Protein AF-0000000072168776 (afdb_homodimer)

Organism: Symbiodinium microadriaticum (NCBI:txid2951)

Nearest PDB structures (foldseek):
  6w3g-assembly1_A  TM=7.669E-01  e=1.166E-06  synthetic construct
  6w3g-assembly2_B  TM=7.642E-01  e=6.677E-06  synthetic construct
  6w3f-assembly2_B  TM=7.092E-01  e=2.957E-06  synthetic construct
  6w3d-assembly1_A  TM=5.468E-01  e=1.598E-05  synthetic construct
  2r4i-assembly1_B  TM=5.762E-01  e=1.841E-04  Cytophaga hutchinsonii ATCC 33406

Foldseek 3Di:
DLLVVQLVVDDPLLSLLVVLVLCLQVLPDQNLVSLVVAADQQAWEDEPVDTDTGSVVVNVVSVVLNVFFPDKDWAWNHWDDDDQKIKTWTWMWTHTPVDPNVLIQIWIWIWIFDDDPSHTRYTYIYTDCVSVVVSVVVVVVVVVVVVVVVVVVVVVVVCVVPPDPPPPD/DLLVVQLVVDDPLLSLLVVLVLCLQPLPDQNLVSLVVAADQQAWEDEPVDTDTGSVVVNVVSVVLNVFFPDKDWAWNHWDDDDQKIKTWTWMWTHTPVDPNVLIQIWIWIWIFHDDPSHTRYTYIYTDCVSVVVSVVVVVVVVVVVVVVVVVVVVVVVCVVPPDPPPPD

Solvent-accessible surface area (backbone atoms only — not comparable to full-atom values): 17530 Å² total; per-residue (Å²): 109,62,49,58,59,23,40,66,79,45,54,72,69,57,36,52,53,50,51,51,60,59,44,50,55,36,80,85,48,64,44,56,60,48,46,67,72,40,35,34,71,80,14,35,37,38,42,72,86,44,77,43,60,25,52,71,45,45,37,49,55,52,52,44,47,59,71,48,31,72,43,54,51,77,42,50,74,20,31,31,43,34,65,85,25,38,36,35,36,27,46,33,36,42,24,46,58,91,46,65,71,87,65,45,46,48,31,45,33,42,36,38,36,35,64,54,97,88,16,37,33,35,42,36,43,37,40,26,35,42,32,54,51,54,53,50,52,50,47,48,53,51,49,52,52,48,49,52,52,49,48,53,51,51,54,50,49,53,51,65,69,63,57,76,80,73,75,79,121,107,63,48,57,61,22,40,66,81,45,54,72,69,58,36,51,52,49,51,52,60,58,43,49,54,36,81,86,47,64,44,56,60,47,46,69,73,40,36,34,71,79,14,36,38,36,42,73,87,45,77,42,62,25,51,70,45,45,36,50,55,50,52,43,47,58,71,48,31,73,44,55,50,78,41,51,73,21,30,32,42,35,66,87,25,37,36,36,37,27,47,34,36,42,24,45,58,92,47,64,73,88,66,45,46,49,31,46,34,42,34,39,36,37,63,56,95,86,17,37,33,35,42,36,45,37,41,26,36,41,30,53,51,54,53,50,52,50,46,48,54,51,50,50,53,48,49,50,53,49,48,54,50,49,55,53,51,51,52,64,69,62,58,75,81,74,75,79,123

Sequence (338 aa):
MAEQKAMATLGDEHQRLAKAACSLYDLQVDSDAVVDSMYASSCKFSDPLVLVSGTSHVK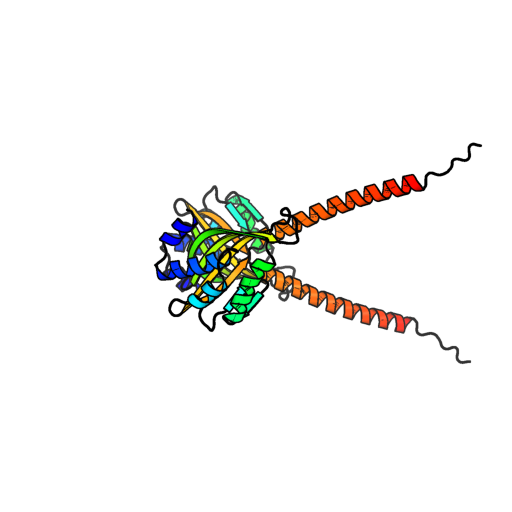AQFRSLRMLFREIDFHVDGIGLLGEKLVIEATITYVPKFMPRACALRLKQFTTLTSTAGRILLHEDHWSIHGVLVAIAGFGWLYQSWRQLLGTASSVAVELVYCPRRKTSMAEQKAMATLGDEHQRLAKAACSLYDLQVDSDAVVDSMYASSCKFSDPLVLVSGTSHVKAQFRSLRMLFREIDFHVDGIGLLGEKLVIEATITYVPKFMPRACALRLKQFTTLTSTAGRILLHEDHWSIHGVLVAIAGFGWLYQSWRQLLGTASSVAVELVYCPRRKTS

Structure (mmCIF, N/CA/C/O backbone):
data_AF-0000000072168776-model_v1
#
loop_
_entity.id
_entity.type
_entity.pdbx_description
1 polymer 'Uncharacterized protein'
#
loop_
_atom_site.group_PDB
_atom_site.id
_atom_site.type_symbol
_atom_site.label_atom_id
_atom_site.label_alt_id
_atom_site.label_comp_id
_atom_site.label_asym_id
_atom_site.label_entity_id
_atom_site.label_seq_id
_atom_site.pdbx_PDB_ins_code
_atom_site.Cartn_x
_atom_site.Cartn_y
_atom_site.Cartn_z
_atom_site.occupancy
_atom_site.B_iso_or_equiv
_atom_site.auth_seq_id
_atom_site.auth_comp_id
_atom_site.auth_asym_id
_atom_site.auth_atom_id
_atom_site.pdbx_PDB_model_num
ATOM 1 N N . MET A 1 1 ? -15.961 -2.219 -17.781 1 53.09 1 MET A N 1
ATOM 2 C CA . MET A 1 1 ? -15.531 -3.434 -18.453 1 53.09 1 MET A CA 1
ATOM 3 C C . MET A 1 1 ? -14.453 -4.156 -17.656 1 53.09 1 MET A C 1
ATOM 5 O O . MET A 1 1 ? -14.578 -5.348 -17.375 1 53.09 1 MET A O 1
ATOM 9 N N . ALA A 1 2 ? -13.359 -3.504 -17.281 1 58.22 2 ALA A N 1
ATOM 10 C CA . ALA A 1 2 ? -12.305 -4.16 -16.516 1 58.22 2 ALA A CA 1
ATOM 11 C C . ALA A 1 2 ? -12.836 -4.691 -15.18 1 58.22 2 ALA A C 1
ATOM 13 O O . ALA A 1 2 ? -12.508 -5.809 -14.781 1 58.22 2 ALA A O 1
ATOM 14 N N . GLU A 1 3 ? -13.703 -3.945 -14.57 1 68.88 3 GLU A N 1
ATOM 15 C CA . GLU A 1 3 ? -14.328 -4.332 -13.305 1 68.88 3 GLU A CA 1
ATOM 16 C C . GLU A 1 3 ? -15.156 -5.598 -13.469 1 68.88 3 GLU A C 1
ATOM 18 O O . GLU A 1 3 ? -15.094 -6.5 -12.633 1 68.88 3 GLU A O 1
ATOM 23 N N . GLN A 1 4 ? -15.898 -5.605 -14.531 1 67.31 4 GLN A N 1
ATOM 24 C CA . GLN A 1 4 ? -16.75 -6.762 -14.773 1 67.31 4 GLN A CA 1
ATOM 25 C C . GLN A 1 4 ? -15.93 -8.023 -14.992 1 67.31 4 GLN A C 1
ATOM 27 O O . GLN A 1 4 ? -16.281 -9.102 -14.5 1 67.31 4 GLN A O 1
ATOM 32 N N . LYS A 1 5 ? -14.852 -7.895 -15.734 1 67.56 5 LYS A N 1
ATOM 33 C CA . LYS A 1 5 ? -13.984 -9.039 -15.992 1 67.56 5 LYS A CA 1
ATOM 34 C C . LYS A 1 5 ? -13.328 -9.531 -14.703 1 67.56 5 LYS A C 1
ATOM 36 O O . LYS A 1 5 ? -13.203 -10.742 -14.492 1 67.56 5 LYS A O 1
ATOM 41 N N . ALA A 1 6 ? -12.953 -8.648 -13.875 1 69.94 6 ALA A N 1
ATOM 42 C CA . ALA A 1 6 ? -12.312 -8.992 -12.609 1 69.94 6 ALA A CA 1
ATOM 43 C C . ALA A 1 6 ? -13.273 -9.742 -11.695 1 69.94 6 ALA A C 1
ATOM 45 O O . ALA A 1 6 ? -12.875 -10.664 -10.977 1 69.94 6 ALA A O 1
ATOM 46 N N . MET A 1 7 ? -14.547 -9.492 -11.844 1 72.56 7 MET A N 1
ATOM 47 C CA . MET A 1 7 ? -15.555 -10.055 -10.953 1 72.56 7 MET A CA 1
ATOM 48 C C . MET A 1 7 ? -16.016 -11.422 -11.438 1 72.56 7 MET A C 1
ATOM 50 O O . MET A 1 7 ? -16.5 -12.234 -10.648 1 72.56 7 MET A O 1
ATOM 54 N N . ALA A 1 8 ? -15.812 -11.656 -12.672 1 70.38 8 ALA A N 1
ATOM 55 C CA . ALA A 1 8 ? -16.359 -12.852 -13.312 1 70.38 8 ALA A CA 1
ATOM 56 C C . ALA A 1 8 ? -15.695 -14.117 -12.766 1 70.38 8 ALA A C 1
ATOM 58 O O . ALA A 1 8 ? -16.281 -15.203 -12.828 1 70.38 8 ALA A O 1
ATOM 59 N N . THR A 1 9 ? -14.578 -13.984 -12.125 1 73.69 9 THR A N 1
ATOM 60 C CA . THR A 1 9 ? -13.859 -15.156 -11.633 1 73.69 9 THR A CA 1
ATOM 61 C C . THR A 1 9 ? -14.273 -15.484 -10.203 1 73.69 9 THR A C 1
ATOM 63 O O . THR A 1 9 ? -13.93 -16.562 -9.688 1 73.69 9 THR A O 1
ATOM 66 N N . LEU A 1 10 ? -15.164 -14.688 -9.711 1 83.38 10 LEU A N 1
ATOM 67 C CA . LEU A 1 10 ? -15.523 -14.836 -8.305 1 83.38 10 LEU A CA 1
ATOM 68 C C . LEU A 1 10 ? -16.891 -15.516 -8.172 1 83.38 10 LEU A C 1
ATOM 70 O O . LEU A 1 10 ? -17.719 -15.422 -9.07 1 83.38 10 LEU A O 1
ATOM 74 N N . GLY A 1 11 ? -17.062 -16.281 -7.148 1 85.75 11 GLY A N 1
ATOM 75 C CA . GLY A 1 11 ? -18.391 -16.766 -6.816 1 85.75 11 GLY A CA 1
ATOM 76 C C . GLY A 1 11 ? -19.391 -15.656 -6.543 1 85.75 11 GLY A C 1
ATOM 77 O O . GLY A 1 11 ? -19 -14.5 -6.34 1 85.75 11 GLY A O 1
ATOM 78 N N . ASP A 1 12 ? -20.656 -15.977 -6.535 1 89.44 12 ASP A N 1
ATOM 79 C CA . ASP A 1 12 ? -21.734 -15.016 -6.398 1 89.44 12 ASP A CA 1
ATOM 80 C C . ASP A 1 12 ? -21.609 -14.227 -5.094 1 89.44 12 ASP A C 1
ATOM 82 O O . ASP A 1 12 ? -21.781 -13.008 -5.078 1 89.44 12 ASP A O 1
ATOM 86 N N . GLU A 1 13 ? -21.344 -14.906 -3.994 1 90.62 13 GLU A N 1
ATOM 87 C CA . GLU A 1 13 ? -21.219 -14.258 -2.693 1 90.62 13 GLU A CA 1
ATOM 88 C C . GLU A 1 13 ? -20.078 -13.25 -2.688 1 90.62 13 GLU A C 1
ATOM 90 O O . GLU A 1 13 ? -20.234 -12.109 -2.238 1 90.62 13 GLU A O 1
ATOM 95 N N . HIS A 1 14 ? -18.938 -13.664 -3.207 1 92 14 HIS A N 1
ATOM 96 C CA . HIS A 1 14 ? -17.766 -12.797 -3.238 1 92 14 HIS A CA 1
ATOM 97 C C . HIS A 1 14 ? -17.984 -11.602 -4.156 1 92 14 HIS A C 1
ATOM 99 O O . HIS A 1 14 ? -17.484 -10.508 -3.889 1 92 14 HIS A O 1
ATOM 105 N N . GLN A 1 15 ? -18.75 -11.844 -5.184 1 93.12 15 GLN A N 1
ATOM 106 C CA . GLN A 1 15 ? -19.078 -10.742 -6.09 1 93.12 15 GLN A CA 1
ATOM 107 C C . GLN A 1 15 ? -19.922 -9.688 -5.395 1 93.12 15 GLN A C 1
ATOM 109 O O . GLN A 1 15 ? -19.703 -8.484 -5.574 1 93.12 15 GLN A O 1
ATOM 114 N N . ARG A 1 16 ? -20.844 -10.164 -4.648 1 94.88 16 ARG A N 1
ATOM 115 C CA . ARG A 1 16 ? -21.719 -9.25 -3.926 1 94.88 16 ARG A CA 1
ATOM 116 C C . ARG A 1 16 ? -20.938 -8.422 -2.918 1 94.88 16 ARG A C 1
ATOM 118 O O . ARG A 1 16 ? -21.141 -7.211 -2.801 1 94.88 16 ARG A O 1
ATOM 125 N N . LEU A 1 17 ? -20.047 -9.078 -2.213 1 96.38 17 LEU A N 1
ATOM 126 C CA . LEU A 1 17 ? -19.219 -8.391 -1.226 1 96.38 17 LEU A CA 1
ATOM 127 C C . LEU A 1 17 ? -18.328 -7.352 -1.894 1 96.38 17 LEU A C 1
ATOM 129 O O . LEU A 1 17 ? -18.234 -6.215 -1.423 1 96.38 17 LEU A O 1
ATOM 133 N N . ALA A 1 18 ? -17.703 -7.75 -3.002 1 96.25 18 ALA A N 1
ATOM 134 C CA . ALA A 1 18 ? -16.797 -6.859 -3.734 1 96.25 18 ALA A CA 1
ATOM 135 C C . ALA A 1 18 ? -17.562 -5.648 -4.281 1 96.25 18 ALA A C 1
ATOM 137 O O . ALA A 1 18 ? -17.078 -4.516 -4.172 1 96.25 18 ALA A O 1
ATOM 138 N N . LYS A 1 19 ? -18.688 -5.902 -4.824 1 96.12 19 LYS A N 1
ATOM 139 C CA . LYS A 1 19 ? -19.5 -4.824 -5.383 1 96.12 19 LYS A CA 1
ATOM 140 C C . LYS A 1 19 ? -19.938 -3.844 -4.293 1 96.12 19 LYS A C 1
ATOM 142 O O . LYS A 1 19 ? -19.922 -2.629 -4.5 1 96.12 19 LYS A O 1
ATOM 147 N N . ALA A 1 20 ? -20.312 -4.375 -3.201 1 97.5 20 ALA A N 1
ATOM 148 C CA . ALA A 1 20 ? -20.719 -3.535 -2.078 1 97.5 20 ALA A CA 1
ATOM 149 C C . ALA A 1 20 ? -19.578 -2.637 -1.621 1 97.5 20 ALA A C 1
ATOM 151 O O . ALA A 1 20 ? -19.75 -1.424 -1.478 1 97.5 20 ALA A O 1
ATOM 152 N N . ALA A 1 21 ? -18.406 -3.221 -1.442 1 97.94 21 ALA A N 1
ATOM 153 C CA . ALA A 1 21 ? -17.266 -2.459 -0.969 1 97.94 21 ALA A CA 1
ATOM 154 C C . ALA A 1 21 ? -16.859 -1.39 -1.979 1 97.94 21 ALA A C 1
ATOM 156 O O . ALA A 1 21 ? -16.594 -0.244 -1.608 1 97.94 21 ALA A O 1
ATOM 157 N N . CYS A 1 22 ? -16.812 -1.746 -3.25 1 97.19 22 CYS A N 1
ATOM 158 C CA . CYS A 1 22 ? -16.422 -0.814 -4.301 1 97.19 22 CYS A CA 1
ATOM 159 C C . CYS A 1 22 ? -17.422 0.339 -4.402 1 97.19 22 CYS A C 1
ATOM 161 O O . CYS A 1 22 ? -17.016 1.487 -4.613 1 97.19 22 CYS A O 1
ATOM 163 N N . SER A 1 23 ? -18.688 0.049 -4.184 1 97.44 23 SER A N 1
ATOM 164 C CA . SER A 1 23 ? -19.734 1.059 -4.34 1 97.44 23 SER A CA 1
ATOM 165 C C . SER A 1 23 ? -19.609 2.145 -3.277 1 97.44 23 SER A C 1
ATOM 167 O O . SER A 1 23 ? -20.094 3.266 -3.471 1 97.44 23 SER A O 1
ATOM 169 N N . LEU A 1 24 ? -18.984 1.854 -2.189 1 97.94 24 LEU A N 1
ATOM 170 C CA . LEU A 1 24 ? -18.844 2.801 -1.089 1 97.94 24 LEU A CA 1
ATOM 171 C C . LEU A 1 24 ? -17.969 3.98 -1.495 1 97.94 24 LEU A C 1
ATOM 173 O O . LEU A 1 24 ? -18.016 5.039 -0.866 1 97.94 24 LEU A O 1
ATOM 177 N N . TYR A 1 25 ? -17.188 3.846 -2.52 1 97.81 25 TYR A N 1
ATOM 178 C CA . TYR A 1 25 ? -16.281 4.906 -2.949 1 97.81 25 TYR A CA 1
ATOM 179 C C . TYR A 1 25 ? -16.922 5.75 -4.051 1 97.81 25 TYR A C 1
ATOM 181 O O . TYR A 1 25 ? -16.297 6.699 -4.543 1 97.81 25 TYR A O 1
ATOM 189 N N . ASP A 1 26 ? -18.078 5.336 -4.457 1 96.75 26 ASP A N 1
ATOM 190 C CA . ASP A 1 26 ? -18.922 6.172 -5.32 1 96.75 26 ASP A CA 1
ATOM 191 C C . ASP A 1 26 ? -19.719 7.18 -4.5 1 96.75 26 ASP A C 1
ATOM 193 O O . ASP A 1 26 ? -20.594 6.797 -3.727 1 96.75 26 ASP A O 1
ATOM 197 N N . LEU A 1 27 ? -19.469 8.422 -4.703 1 96.25 27 LEU A N 1
ATOM 198 C CA . LEU A 1 27 ? -20.031 9.492 -3.881 1 96.25 27 LEU A CA 1
ATOM 199 C C . LEU A 1 27 ? -21.531 9.625 -4.117 1 96.25 27 LEU A C 1
ATOM 201 O O . LEU A 1 27 ? -22.219 10.281 -3.348 1 96.25 27 LEU A O 1
ATOM 205 N N . GLN A 1 28 ? -22.078 8.992 -5.125 1 95.62 28 GLN A N 1
ATOM 206 C CA . GLN A 1 28 ? -23.484 9.078 -5.457 1 95.62 28 GLN A CA 1
ATOM 207 C C . GLN A 1 28 ? -24.281 7.957 -4.773 1 95.62 28 GLN A C 1
ATOM 209 O O . GLN A 1 28 ? -25.516 7.973 -4.777 1 95.62 28 GLN A O 1
ATOM 214 N N . VAL A 1 29 ? -23.609 7.031 -4.266 1 96.44 29 VAL A N 1
ATOM 215 C CA . VAL A 1 29 ? -24.25 5.871 -3.654 1 96.44 29 VAL A CA 1
ATOM 216 C C . VAL A 1 29 ? -24.625 6.191 -2.209 1 96.44 29 VAL A C 1
ATOM 218 O O . VAL A 1 29 ? -23.891 6.883 -1.507 1 96.44 29 VAL A O 1
ATOM 221 N N . ASP A 1 30 ? -25.766 5.668 -1.784 1 97.81 30 ASP A N 1
ATOM 222 C CA . ASP A 1 30 ? -26.141 5.715 -0.375 1 97.81 30 ASP A CA 1
ATOM 223 C C . ASP A 1 30 ? -25.297 4.734 0.449 1 97.81 30 ASP A C 1
ATOM 225 O O . ASP A 1 30 ? -25.703 3.588 0.652 1 97.81 30 ASP A O 1
ATOM 229 N N . SER A 1 31 ? -24.219 5.297 0.986 1 97.62 31 SER A N 1
ATOM 230 C CA . SER A 1 31 ? -23.266 4.445 1.688 1 97.62 31 SER A CA 1
ATOM 231 C C . SER A 1 31 ? -23.875 3.822 2.932 1 97.62 31 SER A C 1
ATOM 233 O O . SER A 1 31 ? -23.562 2.689 3.293 1 97.62 31 SER A O 1
ATOM 235 N N . ASP A 1 32 ? -24.781 4.531 3.578 1 98.31 32 ASP A N 1
ATOM 236 C CA . ASP A 1 32 ? -25.422 3.982 4.762 1 98.31 32 ASP A CA 1
ATOM 237 C C . ASP A 1 32 ? -26.219 2.719 4.422 1 98.31 32 ASP A C 1
ATOM 239 O O . ASP A 1 32 ? -26.156 1.729 5.152 1 98.31 32 ASP A O 1
ATOM 243 N N . ALA A 1 33 ? -26.906 2.783 3.377 1 98.5 33 ALA A N 1
ATOM 244 C CA . ALA A 1 33 ? -27.703 1.638 2.957 1 98.5 33 ALA A CA 1
ATOM 245 C C . ALA A 1 33 ? -26.828 0.43 2.656 1 98.5 33 ALA A C 1
ATOM 247 O O . ALA A 1 33 ? -27.188 -0.703 2.994 1 98.5 33 ALA A O 1
ATOM 248 N N . VAL A 1 34 ? -25.734 0.691 2.006 1 98.5 34 VAL A N 1
ATOM 249 C CA . VAL A 1 34 ? -24.812 -0.387 1.663 1 98.5 34 VAL A CA 1
ATOM 250 C C . VAL A 1 34 ? -24.25 -1.014 2.938 1 98.5 34 VAL A C 1
ATOM 252 O O . VAL A 1 34 ? -24.234 -2.238 3.08 1 98.5 34 VAL A O 1
ATOM 255 N N . VAL A 1 35 ? -23.781 -0.216 3.895 1 98.62 35 VAL A N 1
ATOM 256 C CA . VAL A 1 35 ? -23.219 -0.72 5.141 1 98.62 35 VAL A CA 1
ATOM 257 C C . VAL A 1 35 ? -24.281 -1.496 5.918 1 98.62 35 VAL A C 1
ATOM 259 O O . VAL A 1 35 ? -24 -2.58 6.438 1 98.62 35 VAL A O 1
ATOM 262 N N . ASP A 1 36 ? -25.5 -1.013 5.957 1 98.25 36 ASP A N 1
ATOM 263 C CA . ASP A 1 36 ? -26.594 -1.663 6.688 1 98.25 36 ASP A CA 1
ATOM 264 C C . ASP A 1 36 ? -26.875 -3.055 6.125 1 98.25 36 ASP A C 1
ATOM 266 O O . ASP A 1 36 ? -27.141 -3.99 6.879 1 98.25 36 ASP A O 1
ATOM 270 N N . SER A 1 37 ? -26.766 -3.164 4.883 1 98.06 37 SER A N 1
ATOM 271 C CA . SER A 1 37 ? -27.188 -4.402 4.238 1 98.06 37 SER A CA 1
ATOM 272 C C . SER A 1 37 ? -26.031 -5.391 4.121 1 98.06 37 SER A C 1
ATOM 274 O O . SER A 1 37 ? -26.25 -6.605 4.152 1 98.06 37 SER A O 1
ATOM 276 N N . MET A 1 38 ? -24.812 -4.859 4.07 1 98.5 38 MET A N 1
ATOM 277 C CA . MET A 1 38 ? -23.75 -5.75 3.635 1 98.5 38 MET A CA 1
ATOM 278 C C . MET A 1 38 ? -22.703 -5.938 4.738 1 98.5 38 MET A C 1
ATOM 280 O O . MET A 1 38 ? -21.859 -6.816 4.648 1 98.5 38 MET A O 1
ATOM 284 N N . TYR A 1 39 ? -22.719 -5.184 5.762 1 98.62 39 TYR A N 1
ATOM 285 C CA . TYR A 1 39 ? -21.719 -5.27 6.812 1 98.62 39 TYR A CA 1
ATOM 286 C C . TYR A 1 39 ? -22.297 -5.898 8.07 1 98.62 39 TYR A C 1
ATOM 288 O O . TYR A 1 39 ? -23.453 -5.684 8.398 1 98.62 39 TYR A O 1
ATOM 296 N N . ALA A 1 40 ? -21.547 -6.684 8.773 1 98.31 40 ALA A N 1
ATOM 297 C CA . ALA A 1 40 ? -21.922 -7.25 10.062 1 98.31 40 ALA A CA 1
ATOM 298 C C . ALA A 1 40 ? -21.984 -6.168 11.141 1 98.31 40 ALA A C 1
ATOM 300 O O . ALA A 1 40 ? -21.328 -5.133 11.023 1 98.31 40 ALA A O 1
ATOM 301 N N . SER A 1 41 ? -22.672 -6.391 12.156 1 97.44 41 SER A N 1
ATOM 302 C CA . SER A 1 41 ? -22.812 -5.422 13.234 1 97.44 41 SER A CA 1
ATOM 303 C C . SER A 1 41 ? -21.484 -5.152 13.922 1 97.44 41 SER A C 1
ATOM 305 O O . SER A 1 41 ? -21.234 -4.039 14.391 1 97.44 41 SER A O 1
ATOM 307 N N . SER A 1 42 ? -20.641 -6.195 13.93 1 97.56 42 SER A N 1
ATOM 308 C CA . SER A 1 42 ? -19.344 -6.066 14.586 1 97.56 42 SER A CA 1
ATOM 309 C C . SER A 1 42 ? -18.25 -5.758 13.578 1 97.56 42 SER A C 1
ATOM 311 O O . SER A 1 42 ? -17.078 -6.105 13.789 1 97.56 42 SER A O 1
ATOM 313 N N . CYS A 1 43 ? -18.609 -5.16 12.492 1 98.5 43 CYS A N 1
ATOM 314 C CA . CYS A 1 43 ? -17.656 -4.902 11.414 1 98.5 43 CYS A CA 1
ATOM 315 C C . CYS A 1 43 ? -16.609 -3.893 11.852 1 98.5 43 CYS A C 1
ATOM 317 O O . CYS A 1 43 ? -16.797 -3.184 12.844 1 98.5 43 CYS A O 1
ATOM 319 N N . LYS A 1 44 ? -15.508 -3.955 11.203 1 98.62 44 LYS A N 1
ATOM 320 C CA . LYS A 1 44 ? -14.406 -3.012 11.391 1 98.62 44 LYS A CA 1
ATOM 321 C C . LYS A 1 44 ? -13.906 -2.482 10.047 1 98.62 44 LYS A C 1
ATOM 323 O O . LYS A 1 44 ? -13.891 -3.209 9.055 1 98.62 44 LYS A O 1
ATOM 328 N N . PHE A 1 45 ? -13.594 -1.2 10.039 1 98.56 45 PHE A N 1
ATOM 329 C CA . PHE A 1 45 ? -12.953 -0.559 8.898 1 98.56 45 PHE A CA 1
ATOM 330 C C . PHE A 1 45 ? -11.594 0.007 9.297 1 98.56 45 PHE A C 1
ATOM 332 O O . PHE A 1 45 ? -11.445 0.593 10.375 1 98.56 45 PHE A O 1
ATOM 339 N N . SER A 1 46 ? -10.633 -0.282 8.406 1 97.75 46 SER A N 1
ATOM 340 C CA . SER A 1 46 ? -9.312 0.278 8.656 1 97.75 46 SER A CA 1
ATOM 341 C C . SER A 1 46 ? -8.688 0.808 7.367 1 97.75 46 SER A C 1
ATOM 343 O O . SER A 1 46 ? -8.773 0.165 6.32 1 97.75 46 SER A O 1
ATOM 345 N N . ASP A 1 47 ? -8.203 2.014 7.422 1 96.25 47 ASP A N 1
ATOM 346 C CA . ASP A 1 47 ? -7.277 2.562 6.438 1 96.25 47 ASP A CA 1
ATOM 347 C C . ASP A 1 47 ? -6.086 3.236 7.113 1 96.25 47 ASP A C 1
ATOM 349 O O . ASP A 1 47 ? -5.953 3.186 8.336 1 96.25 47 ASP A O 1
ATOM 353 N N . PRO A 1 48 ? -5.148 3.748 6.402 1 94.12 48 PRO A N 1
ATOM 354 C CA . PRO A 1 48 ? -3.949 4.281 7.051 1 94.12 48 PRO A CA 1
ATOM 355 C C . PRO A 1 48 ? -4.262 5.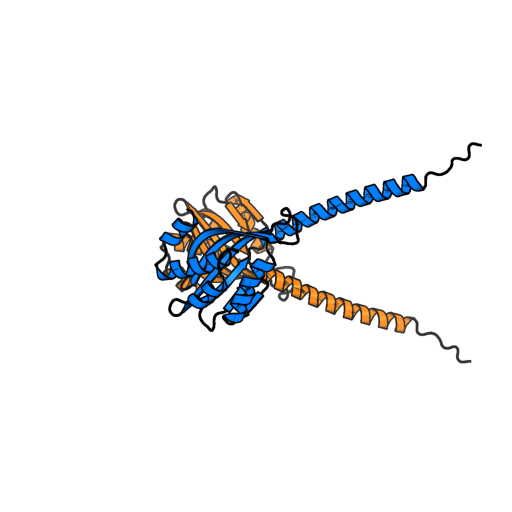41 8.031 1 94.12 48 PRO A C 1
ATOM 357 O O . PRO A 1 48 ? -3.453 5.703 8.914 1 94.12 48 PRO A O 1
ATOM 360 N N . LEU A 1 49 ? -5.379 6.02 7.977 1 92.5 49 LEU A N 1
ATOM 361 C CA . LEU A 1 49 ? -5.676 7.195 8.789 1 92.5 49 LEU A CA 1
ATOM 362 C C . LEU A 1 49 ? -6.73 6.875 9.844 1 92.5 49 LEU A C 1
ATOM 364 O O . LEU A 1 49 ? -6.793 7.531 10.883 1 92.5 49 LEU A O 1
ATOM 368 N N . VAL A 1 50 ? -7.496 5.887 9.523 1 94.62 50 VAL A N 1
ATOM 369 C CA . VAL A 1 50 ? -8.719 5.711 10.305 1 94.62 50 VAL A CA 1
ATOM 370 C C . VAL A 1 50 ? -8.875 4.246 10.695 1 94.62 50 VAL A C 1
ATOM 372 O O . VAL A 1 50 ? -8.625 3.35 9.891 1 94.62 50 VAL A O 1
ATOM 375 N N . LEU A 1 51 ? -9.148 3.947 11.914 1 96.19 51 LEU A N 1
ATOM 376 C CA . LEU A 1 51 ? -9.578 2.654 12.43 1 96.19 51 LEU A CA 1
ATOM 377 C C . LEU A 1 51 ? -10.867 2.795 13.234 1 96.19 51 LEU A C 1
ATOM 379 O O . LEU A 1 51 ? -10.891 3.455 14.273 1 96.19 51 LEU A O 1
ATOM 383 N N . VAL A 1 52 ? -11.969 2.186 12.773 1 97.69 52 VAL A N 1
ATOM 384 C CA . VAL A 1 52 ? -13.25 2.316 13.453 1 97.69 52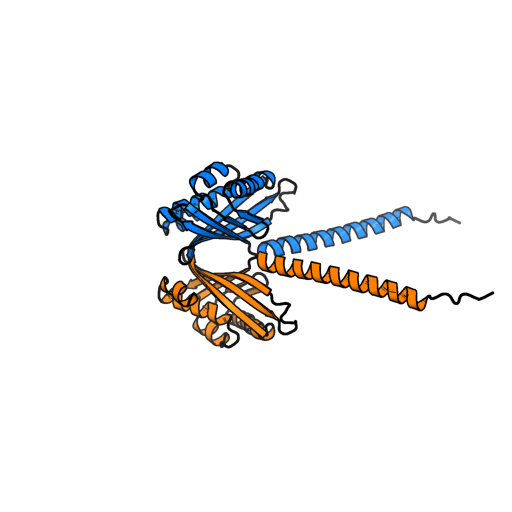 VAL A CA 1
ATOM 385 C C . VAL A 1 52 ? -13.938 0.954 13.531 1 97.69 52 VAL A C 1
ATOM 387 O O . VAL A 1 52 ? -13.633 0.053 12.75 1 97.69 52 VAL A O 1
ATOM 390 N N . SER A 1 53 ? -14.836 0.823 14.453 1 98.06 53 SER A N 1
ATOM 391 C CA . SER A 1 53 ? -15.594 -0.405 14.664 1 98.06 53 SER A CA 1
ATOM 392 C C . SER A 1 53 ? -17.078 -0.113 14.812 1 98.06 53 SER A C 1
ATOM 394 O O . SER A 1 53 ? -17.469 0.886 15.43 1 98.06 53 SER A O 1
ATOM 396 N N . GLY A 1 54 ? -17.828 -1.036 14.258 1 97.88 54 GLY A N 1
ATOM 397 C CA . GLY A 1 54 ? -19.281 -0.892 14.336 1 97.88 54 GLY A CA 1
ATOM 398 C C . GLY A 1 54 ? -19.875 -0.195 13.125 1 97.88 54 GLY A C 1
ATOM 399 O O . GLY A 1 54 ? -19.234 0.676 12.531 1 97.88 54 GLY A O 1
ATOM 400 N N . THR A 1 55 ? -21.094 -0.551 12.828 1 98.38 55 THR A N 1
ATOM 401 C CA . THR A 1 55 ? -21.75 -0.076 11.617 1 98.38 55 THR A CA 1
ATOM 402 C C . THR A 1 55 ? -21.891 1.442 11.641 1 98.38 55 THR A C 1
ATOM 404 O O . THR A 1 55 ? -21.703 2.104 10.617 1 98.38 55 THR A O 1
ATOM 407 N N . SER A 1 56 ? -22.156 2.012 12.781 1 98.38 56 SER A N 1
ATOM 408 C CA . SER A 1 56 ? -22.359 3.455 12.883 1 98.38 56 SER A CA 1
ATOM 409 C C . SER A 1 56 ? -21.078 4.211 12.523 1 98.38 56 SER A C 1
ATOM 411 O O . SER A 1 56 ? -21.125 5.207 11.797 1 98.38 56 SER A O 1
ATOM 413 N N . HIS A 1 57 ? -20.016 3.686 13 1 98.12 57 HIS A N 1
ATOM 414 C CA . HIS A 1 57 ? -18.734 4.355 12.758 1 98.12 57 HIS A CA 1
ATOM 415 C C . HIS A 1 57 ? -18.266 4.133 11.328 1 98.12 57 HIS A C 1
ATOM 417 O O . HIS A 1 57 ? -17.656 5.023 10.727 1 98.12 57 HIS A O 1
ATOM 423 N N . VAL A 1 58 ? -18.547 2.945 10.852 1 98.44 58 VAL A N 1
ATOM 424 C CA . VAL A 1 58 ? -18.188 2.672 9.469 1 98.44 58 VAL A CA 1
ATOM 425 C C . VAL A 1 58 ? -19.016 3.557 8.531 1 98.44 58 VAL A C 1
ATOM 427 O O . VAL A 1 58 ? -18.484 4.125 7.574 1 98.44 58 VAL A O 1
ATOM 430 N N . LYS A 1 59 ? -20.297 3.734 8.859 1 98.56 59 LYS A N 1
ATOM 431 C CA . LYS A 1 59 ? -21.141 4.641 8.094 1 98.56 59 LYS A CA 1
ATOM 432 C C . LYS A 1 59 ? -20.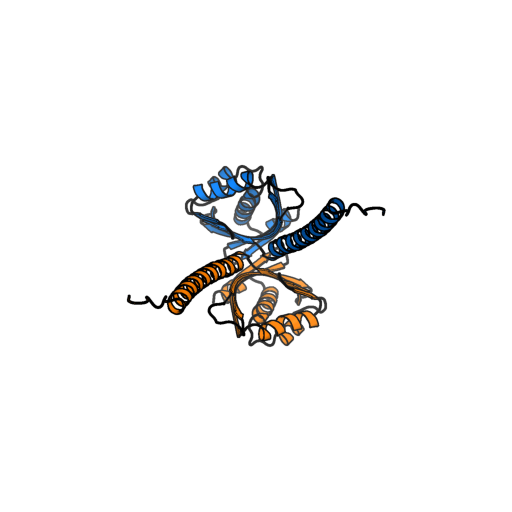594 6.062 8.117 1 98.56 59 LYS A C 1
ATOM 434 O O . LYS A 1 59 ? -20.516 6.719 7.074 1 98.56 59 LYS A O 1
ATOM 439 N N . ALA A 1 60 ? -20.188 6.512 9.25 1 97.94 60 ALA A N 1
ATOM 440 C CA . ALA A 1 60 ? -19.656 7.863 9.406 1 97.94 60 ALA A CA 1
ATOM 441 C C . ALA A 1 60 ? -18.391 8.055 8.562 1 97.94 60 ALA A C 1
ATOM 443 O O . ALA A 1 60 ? -18.203 9.117 7.961 1 97.94 60 ALA A O 1
ATOM 444 N N . GLN A 1 61 ? -17.609 7.023 8.562 1 97.44 61 GLN A N 1
ATOM 445 C CA . GLN A 1 61 ? -16.375 7.098 7.789 1 97.44 61 GLN A CA 1
ATOM 446 C C . GLN A 1 61 ? -16.672 7.297 6.305 1 97.44 61 GLN A C 1
ATOM 448 O O . GLN A 1 61 ? -16.078 8.164 5.66 1 97.44 61 GLN A O 1
ATOM 453 N N . PHE A 1 62 ? -17.578 6.57 5.781 1 97.94 62 PHE A N 1
ATOM 454 C CA . PHE A 1 62 ? -17.844 6.676 4.352 1 97.94 62 PHE A CA 1
ATOM 455 C C . PHE A 1 62 ? -18.656 7.922 4.039 1 97.94 62 PHE A C 1
ATOM 457 O O . PHE A 1 62 ? -18.531 8.492 2.951 1 97.94 62 PHE A O 1
ATOM 464 N N . ARG A 1 63 ? -19.453 8.484 5 1 97.12 63 ARG A N 1
ATOM 465 C CA . ARG A 1 63 ? -20.094 9.789 4.848 1 97.12 63 ARG A CA 1
ATOM 466 C C . ARG A 1 63 ? -19.047 10.898 4.734 1 97.12 63 ARG A C 1
ATOM 468 O O . ARG A 1 63 ? -19.25 11.859 3.984 1 97.12 63 ARG A O 1
ATOM 475 N N . SER A 1 64 ? -18.047 10.695 5.469 1 96.75 64 SER A N 1
ATOM 476 C CA . SER A 1 64 ? -17.016 11.734 5.488 1 96.75 64 SER A CA 1
ATOM 477 C C . SER A 1 64 ? -16.375 11.906 4.113 1 96.75 64 SER A C 1
ATOM 479 O O . SER A 1 64 ? -15.93 13 3.762 1 96.75 64 SER A O 1
ATOM 481 N N . LEU A 1 65 ? -16.344 10.82 3.332 1 96.62 65 LEU A N 1
ATOM 482 C CA . LEU A 1 65 ? -15.789 10.93 1.988 1 96.62 65 LEU A CA 1
ATOM 483 C C . LEU A 1 65 ? -16.547 11.969 1.166 1 96.62 65 LEU A C 1
ATOM 485 O O . LEU A 1 65 ? -15.945 12.75 0.43 1 96.62 65 LEU A O 1
ATOM 489 N N . ARG A 1 66 ? -17.859 12.016 1.356 1 94.31 66 ARG A N 1
ATOM 490 C CA . ARG A 1 66 ? -18.703 12.953 0.622 1 94.31 66 ARG A CA 1
ATOM 491 C C . ARG A 1 66 ? -18.453 14.383 1.08 1 94.31 66 ARG A C 1
ATOM 493 O O . ARG A 1 66 ? -18.625 15.328 0.304 1 94.31 66 ARG A O 1
ATOM 500 N N . MET A 1 67 ? -18.016 14.508 2.258 1 94.44 67 MET A N 1
ATOM 501 C CA . MET A 1 67 ? -17.75 15.836 2.809 1 94.44 67 MET A CA 1
ATOM 502 C C . MET A 1 67 ? -16.359 16.328 2.385 1 94.44 67 MET A C 1
ATOM 504 O O . MET A 1 67 ? -16.156 17.531 2.209 1 94.44 67 MET A O 1
ATOM 508 N N . LEU A 1 68 ? -15.5 15.438 2.143 1 95.06 68 LEU A N 1
ATOM 509 C CA . LEU A 1 68 ? -14.094 15.812 1.989 1 95.06 68 LEU A CA 1
ATOM 510 C C . LEU A 1 68 ? -13.703 15.852 0.517 1 95.06 68 LEU A C 1
ATOM 512 O O . LEU A 1 68 ? -12.781 16.578 0.136 1 95.06 68 LEU A O 1
ATOM 516 N N . PHE A 1 69 ? -14.43 15.055 -0.274 1 96.88 69 PHE A N 1
ATOM 517 C CA . PHE A 1 69 ? -13.969 14.914 -1.649 1 96.88 69 PHE A CA 1
ATOM 518 C C . PHE A 1 69 ? -15.07 15.305 -2.631 1 96.88 69 PHE A C 1
ATOM 520 O O . PHE A 1 69 ? -16.234 14.992 -2.42 1 96.88 69 PHE A O 1
ATOM 527 N N . ARG A 1 70 ? -14.703 16.062 -3.678 1 95.62 70 ARG A N 1
ATOM 528 C CA . ARG A 1 70 ? -15.633 16.453 -4.734 1 95.62 70 ARG A CA 1
ATOM 529 C C . ARG A 1 70 ? -15.812 15.312 -5.738 1 95.62 70 ARG A C 1
ATOM 531 O O . ARG A 1 70 ? -16.891 15.141 -6.301 1 95.62 70 ARG A O 1
ATOM 538 N N . GLU A 1 71 ? -14.68 14.555 -5.871 1 96.12 71 GLU A N 1
ATOM 539 C CA . GLU A 1 71 ? -14.664 13.461 -6.828 1 96.12 71 GLU A CA 1
ATOM 540 C C . GLU A 1 71 ? -13.766 12.32 -6.348 1 96.12 71 GLU A C 1
ATOM 542 O O . GLU A 1 71 ? -12.703 12.562 -5.781 1 96.12 71 GLU A O 1
ATOM 547 N N . ILE A 1 72 ? -14.289 11.125 -6.492 1 97.12 72 ILE A N 1
ATOM 548 C CA . ILE A 1 72 ? -13.492 9.922 -6.301 1 97.12 72 ILE A CA 1
ATOM 549 C C . ILE A 1 72 ? -13.641 9.008 -7.516 1 97.12 72 ILE A C 1
ATOM 551 O O . ILE A 1 72 ? -14.75 8.578 -7.84 1 97.12 72 ILE A O 1
ATOM 555 N N . ASP A 1 73 ? -12.594 8.812 -8.227 1 96.12 73 ASP A N 1
ATOM 556 C CA . ASP A 1 73 ? -12.555 7.871 -9.344 1 96.12 73 ASP A CA 1
ATOM 557 C C . ASP A 1 73 ? -11.906 6.555 -8.93 1 96.12 73 ASP A C 1
ATOM 559 O O . ASP A 1 73 ? -10.68 6.48 -8.789 1 96.12 73 ASP A O 1
ATOM 563 N N . PHE A 1 74 ? -12.711 5.562 -8.695 1 96.12 74 PHE A N 1
ATOM 564 C CA . PHE A 1 74 ? -12.305 4.242 -8.227 1 96.12 74 PHE A CA 1
ATOM 565 C C . PHE A 1 74 ? -12.305 3.24 -9.375 1 96.12 74 PHE A C 1
ATOM 567 O O . PHE A 1 74 ? -13.359 2.801 -9.82 1 96.12 74 PHE A O 1
ATOM 574 N N . HIS A 1 75 ? -11.141 2.824 -9.828 1 95.06 75 HIS A N 1
ATOM 575 C CA . HIS A 1 75 ? -11.008 1.875 -10.93 1 95.06 75 HIS A CA 1
ATOM 576 C C . HIS A 1 75 ? -10.453 0.541 -10.445 1 95.06 75 HIS A C 1
ATOM 578 O O . HIS A 1 75 ? -9.305 0.468 -10 1 95.06 75 HIS A O 1
ATOM 584 N N . VAL A 1 76 ? -11.242 -0.472 -10.625 1 94.88 76 VAL A N 1
ATOM 585 C CA . VAL A 1 76 ? -10.836 -1.804 -10.188 1 94.88 76 VAL A CA 1
ATOM 586 C C . VAL A 1 76 ? -9.891 -2.418 -11.227 1 94.88 76 VAL A C 1
ATOM 588 O O . VAL A 1 76 ? -10.25 -2.562 -12.398 1 94.88 76 VAL A O 1
ATOM 591 N N . ASP A 1 77 ? -8.719 -2.754 -10.789 1 93.75 77 ASP A N 1
ATOM 592 C CA . ASP A 1 77 ? -7.73 -3.363 -11.664 1 93.75 77 ASP A CA 1
ATOM 593 C C . ASP A 1 77 ? -7.797 -4.887 -11.594 1 93.75 77 ASP A C 1
ATOM 595 O O . ASP A 1 77 ? -7.426 -5.574 -12.547 1 93.75 77 ASP A O 1
ATOM 599 N N . GLY A 1 78 ? -8.25 -5.371 -10.461 1 92.62 78 GLY A N 1
ATOM 600 C CA . GLY A 1 78 ? -8.359 -6.809 -10.258 1 92.62 78 GLY A CA 1
ATOM 601 C C . GLY A 1 78 ? -9.031 -7.176 -8.953 1 92.62 78 GLY A C 1
ATOM 602 O O . GLY A 1 78 ? -8.984 -6.406 -7.988 1 92.62 78 GLY A O 1
ATOM 603 N N . ILE A 1 79 ? -9.648 -8.344 -8.977 1 94.06 79 ILE A N 1
ATOM 604 C CA . ILE A 1 79 ? -10.273 -8.898 -7.781 1 94.06 79 ILE A CA 1
ATOM 605 C C . ILE A 1 79 ? -9.93 -10.383 -7.664 1 94.06 79 ILE A C 1
ATOM 607 O O . ILE A 1 79 ? -9.867 -11.094 -8.672 1 94.06 79 ILE A O 1
ATOM 611 N N . GLY A 1 80 ? -9.68 -10.797 -6.41 1 91.19 80 GLY A N 1
ATOM 612 C CA . GLY A 1 80 ? -9.383 -12.195 -6.184 1 91.19 80 GLY A CA 1
ATOM 613 C C . GLY A 1 80 ? -9.469 -12.602 -4.723 1 91.19 80 GLY A C 1
ATOM 614 O O . GLY A 1 80 ? -9.961 -11.836 -3.891 1 91.19 80 GLY A O 1
ATOM 615 N N . LEU A 1 81 ? -9.07 -13.852 -4.562 1 90.44 81 LEU A N 1
ATOM 616 C CA . LEU A 1 81 ? -9.109 -14.383 -3.201 1 90.44 81 LEU A CA 1
ATOM 617 C C . LEU A 1 81 ? -7.699 -14.578 -2.654 1 90.44 81 LEU A C 1
ATOM 619 O O . LEU A 1 81 ? -6.812 -15.055 -3.369 1 90.44 81 LEU A O 1
ATOM 623 N N . LEU A 1 82 ? -7.488 -14.062 -1.468 1 89.44 82 LEU A N 1
ATOM 624 C CA . LEU A 1 82 ? -6.309 -14.336 -0.654 1 89.44 82 LEU A CA 1
ATOM 625 C C . LEU A 1 82 ? -6.652 -15.258 0.512 1 89.44 82 LEU A C 1
ATOM 627 O O . LEU A 1 82 ? -6.891 -14.789 1.628 1 89.44 82 LEU A O 1
ATOM 631 N N . GLY A 1 83 ? -6.5 -16.531 0.238 1 82.25 83 GLY A N 1
ATOM 632 C CA . GLY A 1 83 ? -7.082 -17.438 1.218 1 82.25 83 GLY A CA 1
ATOM 633 C C . GLY A 1 83 ? -8.586 -17.297 1.338 1 82.25 83 GLY A C 1
ATOM 634 O O . GLY A 1 83 ? -9.312 -17.453 0.354 1 82.25 83 GLY A O 1
ATOM 635 N N . GLU A 1 84 ? -8.977 -16.844 2.541 1 85.12 84 GLU A N 1
ATOM 636 C CA . GLU A 1 84 ? -10.406 -16.703 2.779 1 85.12 84 GLU A CA 1
ATOM 637 C C . GLU A 1 84 ? -10.859 -15.25 2.596 1 85.12 84 GLU A C 1
ATOM 639 O O . GLU A 1 84 ? -12.062 -14.969 2.57 1 85.12 84 GLU A O 1
ATOM 644 N N . LYS A 1 85 ? -9.914 -14.422 2.377 1 92.75 85 LYS A N 1
ATOM 645 C CA . LYS A 1 85 ? -10.266 -13.008 2.227 1 92.75 85 LYS A CA 1
ATOM 646 C C . LYS A 1 85 ? -10.367 -12.625 0.755 1 92.75 85 LYS A C 1
ATOM 648 O O . LYS A 1 85 ? -9.727 -13.242 -0.1 1 92.75 85 LYS A O 1
ATOM 653 N N . LEU A 1 86 ? -11.188 -11.648 0.541 1 95.12 86 LEU A N 1
ATOM 654 C CA . LEU A 1 86 ? -11.242 -11.023 -0.775 1 95.12 86 LEU A CA 1
ATOM 655 C C . LEU A 1 86 ? -10.234 -9.875 -0.874 1 95.12 86 LEU A C 1
ATOM 657 O O . LEU A 1 86 ? -10.047 -9.133 0.088 1 95.12 86 LEU A O 1
ATOM 661 N N . VAL A 1 87 ? -9.633 -9.805 -2.014 1 95.69 87 VAL A N 1
ATOM 662 C CA . VAL A 1 87 ? -8.719 -8.695 -2.252 1 95.69 87 VAL A CA 1
ATOM 663 C C . VAL A 1 87 ? -9.109 -7.965 -3.533 1 95.69 87 VAL A C 1
ATOM 665 O O . VAL A 1 87 ? -9.445 -8.594 -4.539 1 95.69 87 VAL A O 1
ATOM 668 N N . ILE A 1 88 ? -9.156 -6.633 -3.443 1 96.56 88 ILE A N 1
ATOM 669 C CA . ILE A 1 88 ? -9.461 -5.75 -4.566 1 96.56 88 ILE A CA 1
ATOM 670 C C . ILE A 1 88 ? -8.281 -4.809 -4.812 1 96.56 88 ILE A C 1
ATOM 672 O O . ILE A 1 88 ? -7.871 -4.07 -3.912 1 96.56 88 ILE A O 1
ATOM 676 N N . GLU A 1 89 ? -7.723 -4.902 -5.949 1 97.06 89 GLU A N 1
ATOM 677 C CA . GLU A 1 89 ? -6.746 -3.914 -6.398 1 97.06 89 GLU A CA 1
ATOM 678 C C . GLU A 1 89 ? -7.422 -2.801 -7.199 1 97.06 89 GLU A C 1
ATOM 680 O O . GLU A 1 89 ? -8.148 -3.07 -8.156 1 97.06 89 GLU A O 1
ATOM 685 N N . ALA A 1 90 ? -7.16 -1.562 -6.75 1 96.88 90 ALA A N 1
ATOM 686 C CA . ALA A 1 90 ? -7.789 -0.441 -7.441 1 96.88 90 ALA A CA 1
ATOM 687 C C . ALA A 1 90 ? -6.824 0.733 -7.574 1 96.88 90 ALA A C 1
ATOM 689 O O . ALA A 1 90 ? -5.91 0.889 -6.758 1 96.88 90 ALA A O 1
ATOM 690 N N . THR A 1 91 ? -6.938 1.39 -8.633 1 96.75 91 THR A N 1
ATOM 691 C CA . THR A 1 91 ? -6.352 2.717 -8.781 1 96.75 91 THR A CA 1
ATOM 692 C C . THR A 1 91 ? -7.383 3.801 -8.484 1 96.75 91 THR A C 1
ATOM 694 O O . THR A 1 91 ? -8.422 3.869 -9.141 1 96.75 91 THR A O 1
ATOM 697 N N . ILE A 1 92 ? -7.078 4.609 -7.488 1 97.12 92 ILE A N 1
ATOM 698 C CA . ILE A 1 92 ? -8.07 5.578 -7.035 1 97.12 92 ILE A CA 1
ATOM 699 C C . ILE A 1 92 ? -7.523 6.996 -7.199 1 97.12 92 ILE A C 1
ATOM 701 O O . ILE A 1 92 ? -6.344 7.246 -6.949 1 97.12 92 ILE A O 1
ATOM 705 N N . THR A 1 93 ? -8.344 7.891 -7.641 1 96.5 93 THR A N 1
ATOM 706 C CA . THR A 1 93 ? -8.055 9.32 -7.66 1 96.5 93 THR A CA 1
ATOM 707 C C . THR A 1 93 ? -9.008 10.078 -6.738 1 96.5 93 THR A C 1
ATOM 709 O O . THR A 1 93 ? -10.227 10.023 -6.926 1 96.5 93 THR A O 1
ATOM 712 N N . TYR A 1 94 ? -8.453 10.727 -5.754 1 95.69 94 TYR A N 1
ATOM 713 C CA . TYR A 1 94 ? -9.211 11.562 -4.824 1 95.69 94 TYR A CA 1
ATOM 714 C C . TYR A 1 94 ? -9.039 13.039 -5.164 1 95.69 94 TYR A C 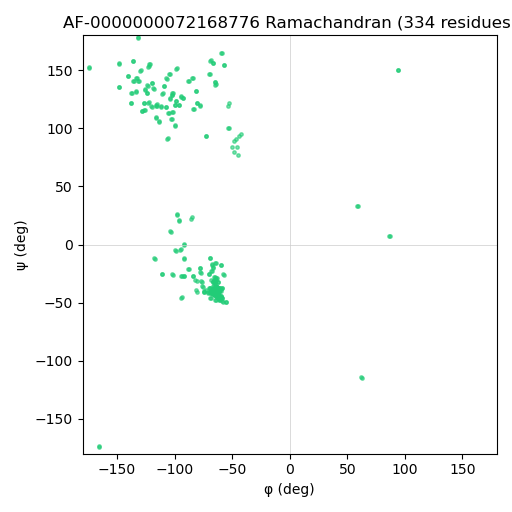1
ATOM 716 O O . TYR A 1 94 ? -7.918 13.539 -5.254 1 95.69 94 TYR A O 1
ATOM 724 N N . VAL A 1 95 ? -10.102 13.719 -5.289 1 95.19 95 VAL A N 1
ATOM 725 C CA . VAL A 1 95 ? -10.07 15.156 -5.504 1 95.19 95 VAL A CA 1
ATOM 726 C C . VAL A 1 95 ? -10.711 15.875 -4.316 1 95.19 95 VAL A C 1
ATOM 728 O O . VAL A 1 95 ? -11.938 15.883 -4.18 1 95.19 95 VAL A O 1
ATOM 731 N N . PRO A 1 96 ? -9.914 16.531 -3.531 1 94.38 96 PRO A N 1
ATOM 732 C CA . PRO A 1 96 ? -10.484 17.203 -2.357 1 94.38 96 PRO A CA 1
ATOM 733 C C . PRO A 1 96 ? -11.359 18.406 -2.723 1 94.38 96 PRO A C 1
ATOM 735 O O . PRO A 1 96 ? -11.055 19.125 -3.674 1 94.38 96 PRO A O 1
ATOM 738 N N . LYS A 1 97 ? -12.414 18.656 -1.921 1 94 97 LYS A N 1
ATOM 739 C CA . LYS A 1 97 ? -13.359 19.75 -2.166 1 94 97 LYS A CA 1
ATOM 740 C C . LYS A 1 97 ? -12.688 21.109 -2.014 1 94 97 LYS A C 1
ATOM 742 O O . LYS A 1 97 ? -12.984 22.047 -2.768 1 94 97 LYS A O 1
ATOM 747 N N . PHE A 1 98 ? -11.727 21.25 -1.189 1 89.38 98 PHE A N 1
ATOM 748 C CA . PHE A 1 98 ? -11.203 22.562 -0.827 1 89.38 98 PHE A CA 1
ATOM 749 C C . PHE A 1 98 ? -9.883 22.828 -1.544 1 89.38 98 PHE A C 1
ATOM 751 O O . PHE A 1 98 ? -9.227 23.844 -1.276 1 89.38 98 PHE A O 1
ATOM 758 N N . MET A 1 99 ? -9.547 22.031 -2.473 1 85.69 99 MET A N 1
ATOM 759 C CA . MET A 1 99 ? -8.297 22.188 -3.205 1 85.69 99 MET A CA 1
ATOM 760 C C . MET A 1 99 ? -8.531 22.141 -4.711 1 85.69 99 MET A C 1
ATOM 762 O O . MET A 1 99 ? -9.523 21.578 -5.168 1 85.69 99 MET A O 1
ATOM 766 N N . PRO A 1 100 ? -7.66 22.891 -5.457 1 86.44 100 PRO A N 1
ATOM 767 C CA . PRO A 1 100 ? -7.773 22.781 -6.914 1 86.44 100 PRO A CA 1
ATOM 768 C C . PRO A 1 100 ? -7.617 21.344 -7.41 1 86.44 100 PRO A C 1
ATOM 770 O O . PRO A 1 100 ? -7.027 20.516 -6.723 1 86.44 100 PRO A O 1
ATOM 773 N N . ARG A 1 101 ? -8.188 21.047 -8.547 1 87.5 101 ARG A N 1
ATOM 774 C CA . ARG A 1 101 ? -8.148 19.719 -9.141 1 87.5 101 ARG A CA 1
ATOM 775 C C . ARG A 1 101 ? -6.707 19.25 -9.359 1 87.5 101 ARG A C 1
ATOM 777 O O . ARG A 1 101 ? -6.43 18.062 -9.391 1 87.5 101 ARG A O 1
ATOM 784 N N . ALA A 1 102 ? -5.875 20.25 -9.5 1 81.44 102 ALA A N 1
ATOM 785 C CA . ALA A 1 102 ? -4.461 19.938 -9.719 1 81.44 102 ALA A CA 1
ATOM 786 C C . ALA A 1 102 ? -3.857 19.234 -8.508 1 81.44 102 ALA A C 1
ATOM 788 O O . ALA A 1 102 ? -2.824 18.578 -8.617 1 81.44 102 ALA A O 1
ATOM 789 N N . CYS A 1 103 ? -4.531 19.297 -7.398 1 83.81 103 CYS A N 1
ATOM 790 C CA . CYS A 1 103 ? -4.047 18.703 -6.16 1 83.81 103 CYS A CA 1
ATOM 791 C C . CYS A 1 103 ? -4.648 17.312 -5.953 1 83.81 103 CYS A C 1
ATOM 793 O O . CYS A 1 103 ? -4.594 16.766 -4.848 1 83.81 103 CYS A O 1
ATOM 795 N N . ALA A 1 104 ? -5.109 16.719 -6.988 1 91.69 104 ALA A N 1
ATOM 796 C CA . ALA A 1 104 ? -5.68 15.375 -6.914 1 91.69 104 ALA A CA 1
ATOM 797 C C . ALA A 1 104 ? -4.621 14.352 -6.504 1 91.69 104 ALA A C 1
ATOM 799 O O . ALA A 1 104 ? -3.471 14.43 -6.941 1 91.69 104 ALA A O 1
ATOM 800 N N . LEU A 1 105 ? -5.062 13.461 -5.617 1 93.25 105 LEU A N 1
ATOM 801 C CA . LEU A 1 105 ? -4.195 12.383 -5.16 1 93.25 105 LEU A CA 1
ATOM 802 C C . LEU A 1 105 ? -4.547 11.07 -5.855 1 93.25 105 LEU A C 1
ATOM 804 O O . LEU A 1 105 ? -5.676 10.586 -5.746 1 93.25 105 LEU A O 1
ATOM 808 N N . ARG A 1 106 ? -3.674 10.586 -6.637 1 94.75 106 ARG A N 1
ATOM 809 C CA . ARG A 1 106 ? -3.834 9.281 -7.281 1 94.75 106 ARG A CA 1
ATOM 810 C C . ARG A 1 106 ? -2.969 8.227 -6.609 1 94.75 106 ARG A C 1
ATOM 812 O O . ARG A 1 106 ? -1.766 8.422 -6.43 1 94.75 106 ARG A O 1
ATOM 819 N N . LEU A 1 107 ? -3.562 7.145 -6.195 1 96.12 107 LEU A N 1
ATOM 820 C CA . LEU A 1 107 ? -2.777 6.102 -5.543 1 96.12 107 LEU A CA 1
ATOM 821 C C . LEU A 1 107 ? -3.365 4.723 -5.82 1 96.12 107 LEU A C 1
ATOM 823 O O . LEU A 1 107 ? -4.527 4.605 -6.215 1 96.12 107 LEU A O 1
ATOM 827 N N . LYS A 1 108 ? -2.525 3.76 -5.723 1 96.94 108 LYS A N 1
ATOM 828 C CA . LYS A 1 108 ? -2.963 2.367 -5.738 1 96.94 108 LYS A CA 1
ATOM 829 C C . LYS A 1 108 ? -3.455 1.934 -4.359 1 96.94 108 LYS A C 1
ATOM 831 O O . LYS A 1 108 ? -2.832 2.25 -3.344 1 96.94 108 LYS A O 1
ATOM 836 N N . GLN A 1 109 ? -4.594 1.312 -4.305 1 97.75 109 GLN A N 1
ATOM 837 C CA . GLN A 1 109 ? -5.199 0.833 -3.066 1 97.75 109 GLN A CA 1
ATOM 838 C C . GLN A 1 109 ? -5.484 -0.664 -3.137 1 97.75 109 GLN A C 1
ATOM 840 O O . GLN A 1 109 ? -5.977 -1.161 -4.152 1 97.75 109 GLN A O 1
ATOM 845 N N . PHE A 1 110 ? -5.086 -1.419 -2.156 1 97.62 110 PHE A N 1
ATOM 846 C CA . PHE A 1 110 ? -5.492 -2.805 -1.963 1 97.62 110 PHE A CA 1
ATOM 847 C C . PHE A 1 110 ? -6.504 -2.92 -0.826 1 97.62 110 PHE A C 1
ATOM 849 O O . PHE A 1 110 ? -6.188 -2.611 0.325 1 97.62 110 PHE A O 1
ATOM 856 N N . THR A 1 111 ? -7.711 -3.283 -1.154 1 98 111 THR A N 1
ATOM 857 C CA . THR A 1 111 ? -8.766 -3.504 -0.173 1 98 111 THR A CA 1
ATOM 858 C C . THR A 1 111 ? -8.914 -4.992 0.137 1 98 111 THR A C 1
ATOM 860 O O . THR A 1 111 ? -9.055 -5.809 -0.774 1 98 111 THR A O 1
ATOM 863 N N . THR A 1 112 ? -8.797 -5.359 1.371 1 97.62 112 THR A N 1
ATOM 864 C CA . THR A 1 112 ? -9.055 -6.73 1.793 1 97.62 112 THR A CA 1
ATOM 865 C C . THR A 1 112 ? -10.344 -6.812 2.607 1 97.62 112 THR A C 1
ATOM 867 O O . THR A 1 112 ? -10.617 -5.941 3.434 1 97.62 112 THR A O 1
ATOM 870 N N . LEU A 1 113 ? -11.133 -7.852 2.275 1 98.06 113 LEU A N 1
ATOM 871 C CA . LEU A 1 113 ? -12.414 -8.055 2.939 1 98.06 113 LEU A CA 1
ATOM 872 C C . LEU A 1 113 ? -12.484 -9.422 3.596 1 98.06 113 LEU A C 1
ATOM 874 O O . LEU A 1 113 ? -12.242 -10.445 2.941 1 98.06 113 LEU A O 1
ATOM 878 N N . THR A 1 114 ? -12.711 -9.469 4.852 1 97.62 114 THR A N 1
ATOM 879 C CA . THR A 1 114 ? -13.086 -10.68 5.566 1 97.62 114 THR A CA 1
ATOM 880 C C . THR A 1 114 ? -14.586 -10.695 5.848 1 97.62 114 THR A C 1
ATOM 882 O O . THR A 1 114 ? -15.148 -9.695 6.285 1 97.62 114 THR A O 1
ATOM 885 N N . SER A 1 115 ? -15.195 -11.812 5.508 1 96.56 115 SER A N 1
ATOM 886 C CA . SER A 1 115 ? -16.656 -11.875 5.652 1 96.56 115 SER A CA 1
ATOM 887 C C . SER A 1 115 ? -17.062 -13.008 6.582 1 96.56 115 SER A C 1
ATOM 889 O O . SER A 1 115 ? -16.281 -13.93 6.832 1 96.56 115 SER A O 1
ATOM 891 N N . THR A 1 116 ? -18.156 -12.875 7.133 1 93.88 116 THR A N 1
ATOM 892 C CA . THR A 1 116 ? -18.828 -13.875 7.953 1 93.88 116 THR A CA 1
ATOM 893 C C . THR A 1 116 ? -20.312 -13.922 7.641 1 93.88 116 THR A C 1
ATOM 895 O O . THR A 1 116 ? -21 -12.891 7.699 1 93.88 116 THR A O 1
ATOM 898 N N . ALA A 1 117 ? -20.797 -15.148 7.211 1 93.25 117 ALA A N 1
ATOM 899 C CA . ALA A 1 117 ? -22.219 -15.344 6.926 1 93.25 117 ALA A CA 1
ATOM 900 C C . ALA A 1 117 ? -22.688 -14.383 5.836 1 93.25 117 ALA A C 1
ATOM 902 O O . ALA A 1 117 ? -23.734 -13.75 5.969 1 93.25 117 ALA A O 1
ATOM 903 N N . GLY A 1 118 ? -21.828 -14.078 4.91 1 94.12 118 GLY A N 1
ATOM 904 C CA . GLY A 1 118 ? -22.219 -13.312 3.74 1 94.12 118 GLY A CA 1
ATOM 905 C C . GLY A 1 118 ? -22.156 -11.812 3.965 1 94.12 118 GLY A C 1
ATOM 906 O O . GLY A 1 118 ? -22.625 -11.031 3.131 1 94.12 118 GLY A O 1
ATOM 907 N N . ARG A 1 119 ? -21.625 -11.383 5.102 1 97.88 119 ARG A N 1
ATOM 908 C CA . ARG A 1 119 ? -21.484 -9.961 5.41 1 97.88 119 ARG A CA 1
ATOM 909 C C . ARG A 1 119 ? -20.031 -9.594 5.691 1 97.88 119 ARG A C 1
ATOM 911 O O . ARG A 1 119 ? -19.25 -10.438 6.152 1 97.88 119 ARG A O 1
ATOM 918 N N . ILE A 1 120 ? -19.703 -8.359 5.453 1 98.56 120 ILE A N 1
ATOM 919 C CA . ILE A 1 120 ? -18.328 -7.91 5.629 1 98.56 120 ILE A CA 1
ATOM 920 C C . ILE A 1 120 ? -18.047 -7.688 7.113 1 98.56 120 ILE A C 1
ATOM 922 O O . ILE A 1 120 ? -18.75 -6.941 7.781 1 98.56 120 ILE A O 1
ATOM 926 N N . LEU A 1 121 ? -17.094 -8.414 7.59 1 98.69 121 LEU A N 1
ATOM 927 C CA . LEU A 1 121 ? -16.656 -8.281 8.977 1 98.69 121 LEU A CA 1
ATOM 928 C C . LEU A 1 121 ? -15.469 -7.328 9.086 1 98.69 121 LEU A C 1
ATOM 930 O O . LEU A 1 121 ? -15.43 -6.477 9.977 1 98.69 121 LEU A O 1
ATOM 934 N N . LEU A 1 122 ? -14.508 -7.477 8.234 1 98.5 122 LEU A N 1
ATOM 935 C CA . LEU A 1 122 ? -13.32 -6.633 8.211 1 98.5 122 LEU A CA 1
ATOM 936 C C . LEU A 1 122 ? -13.102 -6.035 6.824 1 98.5 122 LEU A C 1
ATOM 938 O O . LEU A 1 122 ? -13.078 -6.762 5.828 1 98.5 122 LEU A O 1
ATOM 942 N N . HIS A 1 123 ? -13.07 -4.676 6.719 1 98.75 123 HIS A N 1
ATOM 943 C CA . HIS A 1 123 ? -12.727 -3.904 5.527 1 98.75 123 HIS A CA 1
ATOM 944 C C . HIS A 1 123 ? -11.43 -3.129 5.73 1 98.75 123 HIS A C 1
ATOM 946 O O . HIS A 1 123 ? -11.406 -2.143 6.473 1 98.75 123 HIS A O 1
ATOM 952 N N . GLU A 1 124 ? -10.383 -3.609 5.094 1 98.31 124 GLU A N 1
ATOM 953 C CA . GLU A 1 124 ? -9.086 -2.959 5.254 1 98.31 124 GLU A CA 1
ATOM 954 C C . GLU A 1 124 ? -8.594 -2.373 3.932 1 98.31 124 GLU A C 1
ATOM 956 O O . GLU A 1 124 ? -8.445 -3.096 2.945 1 98.31 124 GLU A O 1
ATOM 961 N N . ASP A 1 125 ? -8.398 -1.073 3.957 1 98.12 125 ASP A N 1
ATOM 962 C CA . ASP A 1 125 ? -7.809 -0.387 2.812 1 98.12 125 ASP A CA 1
ATOM 963 C C . ASP A 1 125 ? -6.32 -0.129 3.035 1 98.12 125 ASP A C 1
ATOM 965 O O . ASP A 1 125 ? -5.941 0.562 3.982 1 98.12 125 ASP A O 1
ATOM 969 N N . HIS A 1 126 ? -5.492 -0.676 2.158 1 97.5 126 HIS A N 1
ATOM 970 C CA . HIS A 1 126 ? -4.051 -0.435 2.166 1 97.5 126 HIS A CA 1
ATOM 971 C C . HIS A 1 126 ? -3.637 0.454 1 1 97.5 126 HIS A C 1
ATOM 973 O O . HIS A 1 126 ? -3.807 0.079 -0.163 1 97.5 126 HIS A O 1
ATOM 979 N N . TRP A 1 127 ? -3.086 1.63 1.329 1 97.56 127 TRP A N 1
ATOM 980 C CA . TRP A 1 127 ? -2.676 2.584 0.304 1 97.56 127 TRP A CA 1
ATOM 981 C C . TRP A 1 127 ? -1.199 2.416 -0.038 1 97.56 127 TRP A C 1
ATOM 983 O O . TRP A 1 127 ? -0.344 2.441 0.85 1 97.56 127 TRP A O 1
ATOM 993 N N . SER A 1 128 ? -0.929 2.266 -1.285 1 96.75 128 SER A N 1
ATOM 994 C CA . SER A 1 128 ? 0.469 2.273 -1.705 1 96.75 128 SER A CA 1
ATOM 995 C C . SER A 1 128 ? 1.113 3.633 -1.452 1 96.75 128 SER A C 1
ATOM 997 O O . SER A 1 128 ? 0.528 4.672 -1.766 1 96.75 128 SER A O 1
ATOM 999 N N . ILE A 1 129 ? 2.268 3.625 -1.02 1 95.38 129 ILE A N 1
ATOM 1000 C CA . ILE A 1 129 ? 2.934 4.867 -0.647 1 95.38 129 ILE A CA 1
ATOM 1001 C C . ILE A 1 129 ? 3.416 5.594 -1.902 1 95.38 129 ILE A C 1
ATOM 1003 O O . ILE A 1 129 ? 3.693 6.793 -1.866 1 95.38 129 ILE A O 1
ATOM 1007 N N . HIS A 1 130 ? 3.539 4.883 -2.982 1 93.06 130 HIS A N 1
ATOM 1008 C CA . HIS A 1 130 ? 4.09 5.469 -4.199 1 93.06 130 HIS A CA 1
ATOM 1009 C C . HIS A 1 130 ? 3.316 6.723 -4.605 1 93.06 130 HIS A C 1
ATOM 1011 O O . HIS A 1 130 ? 3.91 7.777 -4.828 1 93.06 130 HIS A O 1
ATOM 1017 N N . GLY A 1 131 ? 2.01 6.652 -4.656 1 88.12 131 GLY A N 1
ATOM 1018 C CA . GLY A 1 131 ? 1.201 7.801 -5.043 1 88.12 131 GLY A CA 1
ATOM 1019 C C . GLY A 1 131 ? 1.339 8.977 -4.09 1 88.12 131 GLY A C 1
ATOM 1020 O O . GLY A 1 131 ? 1.351 10.125 -4.52 1 88.12 131 GLY A O 1
ATOM 1021 N N . VAL A 1 132 ? 1.548 8.664 -2.857 1 85.25 132 VAL A N 1
ATOM 1022 C CA . VAL A 1 132 ? 1.706 9.695 -1.841 1 85.25 132 VAL A CA 1
ATOM 1023 C C . VAL A 1 132 ? 3.08 10.352 -1.979 1 85.25 132 VAL A C 1
ATOM 1025 O O . VAL A 1 132 ? 3.197 11.578 -1.921 1 85.25 132 VAL A O 1
ATOM 1028 N N . LEU A 1 133 ? 4.086 9.594 -2.236 1 88.81 133 LEU A N 1
ATOM 1029 C CA . LEU A 1 133 ? 5.434 10.117 -2.439 1 88.81 133 LEU A CA 1
ATOM 1030 C C . LEU A 1 133 ? 5.488 11.023 -3.666 1 88.81 133 LEU A C 1
ATOM 1032 O O . LEU A 1 133 ? 6.117 12.086 -3.633 1 88.81 133 LEU A O 1
ATOM 1036 N N . VAL A 1 134 ? 4.805 10.633 -4.727 1 87.19 134 VAL A N 1
ATOM 1037 C CA . VAL A 1 134 ? 4.766 11.422 -5.953 1 87.19 134 VAL A CA 1
ATOM 1038 C C . VAL A 1 134 ? 4.07 12.758 -5.691 1 87.19 134 VAL A C 1
ATOM 1040 O O . VAL A 1 134 ? 4.527 13.805 -6.156 1 87.19 134 VAL A O 1
ATOM 1043 N N . ALA A 1 135 ? 3.039 12.742 -4.902 1 83.25 135 ALA A N 1
ATOM 1044 C CA . ALA A 1 135 ? 2.316 13.969 -4.566 1 83.25 135 ALA A CA 1
ATOM 1045 C C . ALA A 1 135 ? 3.18 14.898 -3.725 1 83.25 135 ALA A C 1
ATOM 1047 O O . ALA A 1 135 ? 3.248 16.109 -3.992 1 83.25 135 ALA A O 1
ATOM 1048 N N . ILE A 1 136 ? 3.889 14.367 -2.797 1 83 136 ILE A N 1
ATOM 1049 C CA . ILE A 1 136 ? 4.73 15.156 -1.899 1 83 136 ILE A CA 1
ATOM 1050 C C . ILE A 1 136 ? 5.906 15.742 -2.676 1 83 136 ILE A C 1
ATOM 1052 O O . ILE A 1 136 ? 6.23 16.922 -2.529 1 83 136 ILE A O 1
ATOM 1056 N N . ALA A 1 137 ? 6.566 14.953 -3.48 1 80.38 137 ALA A N 1
ATOM 1057 C CA . ALA A 1 137 ? 7.684 15.406 -4.301 1 80.38 137 ALA A CA 1
ATOM 1058 C C . ALA A 1 137 ? 7.246 16.516 -5.262 1 80.38 137 ALA A C 1
ATOM 1060 O O . ALA A 1 137 ? 7.973 17.484 -5.469 1 80.38 137 ALA A O 1
ATOM 1061 N N . GLY A 1 138 ? 6.078 16.328 -5.785 1 80.69 138 GLY A N 1
ATOM 1062 C CA . GLY A 1 138 ? 5.527 17.359 -6.648 1 80.69 138 GLY A CA 1
ATOM 1063 C C . GLY A 1 138 ? 5.312 18.688 -5.938 1 80.69 138 GLY A C 1
ATOM 1064 O O . GLY A 1 138 ? 5.695 19.734 -6.445 1 80.69 138 GLY A O 1
ATOM 1065 N N . PHE A 1 139 ? 4.859 18.547 -4.766 1 79.62 139 PHE A N 1
ATOM 1066 C CA . PHE A 1 139 ? 4.617 19.75 -3.967 1 79.62 139 PHE A CA 1
ATOM 1067 C C . PHE A 1 139 ? 5.93 20.422 -3.588 1 79.62 139 PHE A C 1
ATOM 1069 O O . PHE A 1 139 ? 6.031 21.656 -3.604 1 79.62 139 PHE A O 1
ATOM 1076 N N . GLY A 1 140 ? 6.82 19.547 -3.262 1 68.88 140 GLY A N 1
ATOM 1077 C CA . GLY A 1 140 ? 8.125 20.078 -2.93 1 68.88 140 GLY A CA 1
ATOM 1078 C C . GLY A 1 140 ? 8.758 20.875 -4.066 1 68.88 140 GLY A C 1
ATOM 1079 O O . GLY A 1 140 ? 9.234 21.984 -3.867 1 68.88 140 GLY A O 1
ATOM 1080 N N . TRP A 1 141 ? 8.695 20.328 -5.164 1 79.44 141 TRP A N 1
ATOM 1081 C CA . TRP A 1 141 ? 9.25 21 -6.336 1 79.44 141 TRP A CA 1
ATOM 1082 C C . TRP A 1 141 ? 8.477 22.266 -6.652 1 79.44 141 TRP A C 1
ATOM 1084 O O . TRP A 1 141 ? 9.07 23.312 -6.941 1 79.44 141 TRP A O 1
ATOM 1094 N N . LEU A 1 142 ? 7.184 22.266 -6.48 1 75.12 142 LEU A N 1
ATOM 1095 C CA . LEU A 1 142 ? 6.344 23.438 -6.707 1 75.12 142 LEU A CA 1
ATOM 1096 C C . LEU A 1 142 ? 6.633 24.516 -5.672 1 75.12 142 LEU A C 1
ATOM 1098 O O . LEU A 1 142 ? 6.777 25.688 -6.02 1 75.12 142 LEU A O 1
ATOM 1102 N N . TYR A 1 143 ? 6.824 24.094 -4.453 1 73.75 143 TYR A N 1
ATOM 1103 C CA . TYR A 1 143 ? 7.129 25.016 -3.357 1 73.75 143 TYR A CA 1
ATOM 1104 C C . TYR A 1 143 ? 8.484 25.672 -3.564 1 73.75 143 TYR A C 1
ATOM 1106 O O . TYR A 1 143 ? 8.617 26.891 -3.422 1 73.75 143 TYR A O 1
ATOM 1114 N N . GLN A 1 144 ? 9.414 24.891 -3.959 1 73.75 144 GLN A N 1
ATOM 1115 C CA . GLN A 1 144 ? 10.75 25.438 -4.18 1 73.75 144 GLN A CA 1
ATOM 1116 C C . GLN A 1 144 ? 10.766 26.406 -5.352 1 73.75 144 GLN A C 1
ATOM 1118 O O . GLN A 1 144 ? 11.391 27.469 -5.281 1 73.75 144 GLN A O 1
ATOM 1123 N N . SER A 1 145 ? 10.062 26.078 -6.355 1 80.12 145 SER A N 1
ATOM 1124 C CA . SER A 1 145 ? 9.977 26.953 -7.512 1 80.12 145 SER A CA 1
ATOM 1125 C C . SER A 1 145 ? 9.258 28.25 -7.156 1 80.12 145 SER A C 1
ATOM 1127 O O . SER A 1 145 ? 9.695 29.344 -7.562 1 80.12 145 SER A O 1
ATOM 1129 N N . TRP A 1 146 ? 8.328 28.156 -6.332 1 81.75 146 TRP A N 1
ATOM 1130 C CA . TRP A 1 146 ? 7.555 29.312 -5.883 1 81.75 146 TRP A CA 1
ATOM 1131 C C . TRP A 1 146 ? 8.391 30.203 -4.98 1 81.75 146 TRP A C 1
ATOM 1133 O O . TRP A 1 146 ? 8.383 31.422 -5.133 1 81.75 146 TRP A O 1
ATOM 1143 N N . ARG A 1 147 ? 9.141 29.609 -4.098 1 80.12 147 ARG A N 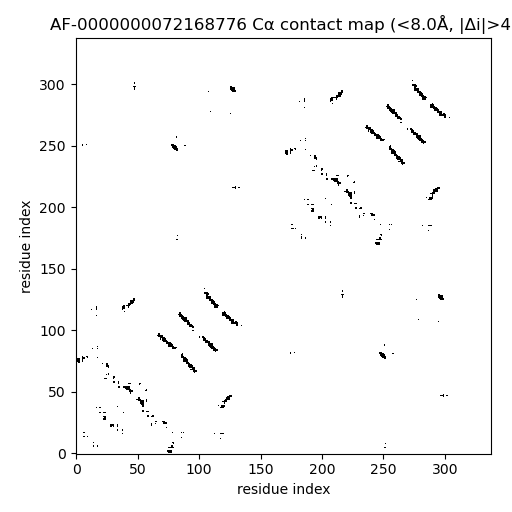1
ATOM 1144 C CA . ARG A 1 147 ? 10.023 30.344 -3.188 1 80.12 147 ARG A CA 1
ATOM 1145 C C . ARG A 1 147 ? 11.094 31.109 -3.957 1 80.12 147 ARG A C 1
ATOM 1147 O O . ARG A 1 147 ? 11.398 32.25 -3.629 1 80.12 147 ARG A O 1
ATOM 1154 N N . GLN A 1 148 ? 11.602 30.453 -4.906 1 77.62 148 GLN A N 1
ATOM 1155 C CA . GLN A 1 148 ? 12.617 31.094 -5.73 1 77.62 148 GLN A CA 1
ATOM 1156 C C . GLN A 1 148 ? 12.031 32.281 -6.512 1 77.62 148 GLN A C 1
ATOM 1158 O O . GLN A 1 148 ? 12.656 33.344 -6.602 1 77.62 148 GLN A O 1
ATOM 1163 N N . LEU A 1 149 ? 10.859 32.094 -6.984 1 74.75 149 LEU A N 1
ATOM 1164 C CA . LEU A 1 149 ? 10.203 33.156 -7.75 1 74.75 149 LEU A CA 1
ATOM 1165 C C . LEU A 1 149 ? 9.852 34.344 -6.855 1 74.75 149 LEU A C 1
ATOM 1167 O O . LEU A 1 149 ? 10.094 35.5 -7.219 1 74.75 149 LEU A O 1
ATOM 1171 N N . LEU A 1 150 ? 9.445 34 -5.711 1 79.88 150 LEU A N 1
ATOM 1172 C CA . LEU A 1 150 ? 9.102 35.062 -4.758 1 79.88 150 LEU A CA 1
ATOM 1173 C C . LEU A 1 150 ? 10.352 35.75 -4.234 1 79.88 150 LEU A C 1
ATOM 1175 O O . LEU A 1 150 ? 10.352 36.969 -3.998 1 79.88 150 LEU A O 1
ATOM 1179 N N . GLY A 1 151 ? 11.32 34.938 -4.008 1 71.5 151 GLY A N 1
ATOM 1180 C CA . GLY A 1 151 ? 12.594 35.5 -3.625 1 71.5 151 GLY A CA 1
ATOM 1181 C C . GLY A 1 151 ? 13.148 36.469 -4.656 1 71.5 151 GLY A C 1
ATOM 1182 O O . GLY A 1 151 ? 13.562 37.594 -4.316 1 71.5 151 GLY A O 1
ATOM 1183 N N . THR A 1 152 ? 13.172 36.094 -5.859 1 73.69 152 THR A N 1
ATOM 1184 C CA . THR A 1 152 ? 13.633 36.969 -6.945 1 73.69 152 THR A CA 1
ATOM 1185 C C . THR A 1 152 ? 12.766 38.219 -7.066 1 73.69 152 THR A C 1
ATOM 1187 O O . THR A 1 152 ? 13.273 39.312 -7.262 1 73.69 152 THR A O 1
ATOM 1190 N N . ALA A 1 153 ? 11.539 38 -6.898 1 78.19 153 ALA A N 1
ATOM 1191 C CA . ALA A 1 153 ? 10.609 39.125 -6.977 1 78.19 153 ALA A CA 1
ATOM 1192 C C . ALA A 1 153 ? 10.812 40.094 -5.809 1 78.19 153 ALA A C 1
ATOM 1194 O O . ALA A 1 153 ? 10.797 41.312 -5.992 1 78.19 153 ALA A O 1
ATOM 1195 N N . SER A 1 154 ? 11.055 39.469 -4.676 1 80.25 154 SER A N 1
ATOM 1196 C CA . SER A 1 154 ? 11.289 40.312 -3.508 1 80.25 154 SER A CA 1
ATOM 1197 C C . SER A 1 154 ? 12.594 41.094 -3.641 1 80.25 154 SER A C 1
ATOM 1199 O O . SER A 1 154 ? 12.672 42.25 -3.244 1 80.25 154 SER A O 1
ATOM 1201 N N . SER A 1 155 ? 13.602 40.531 -4.141 1 71.75 155 SER A N 1
ATOM 1202 C CA . SER A 1 155 ? 14.867 41.219 -4.371 1 71.75 155 SER A CA 1
ATOM 1203 C C . SER A 1 155 ? 14.719 42.344 -5.391 1 71.75 155 SER A C 1
ATOM 1205 O O . SER A 1 155 ? 15.258 43.438 -5.203 1 71.75 155 SER A O 1
ATOM 1207 N N . VAL A 1 156 ? 14.008 42.25 -6.367 1 71.94 156 VAL A N 1
ATOM 1208 C CA . VAL A 1 156 ? 13.758 43.25 -7.395 1 71.94 156 VAL A CA 1
ATOM 1209 C C . VAL A 1 156 ? 12.93 44.375 -6.812 1 71.94 156 VAL A C 1
ATOM 1211 O O . VAL A 1 156 ? 13.203 45.562 -7.082 1 71.94 156 VAL A O 1
ATOM 1214 N N . ALA A 1 157 ? 12.062 44.062 -5.996 1 76.56 157 ALA A N 1
ATOM 1215 C CA . ALA A 1 157 ? 11.219 45.094 -5.363 1 76.56 157 ALA A CA 1
ATOM 1216 C C . ALA A 1 157 ? 12.031 45.969 -4.418 1 76.56 157 ALA A C 1
ATOM 1218 O O . ALA A 1 157 ? 11.836 47.188 -4.379 1 76.56 157 ALA A O 1
ATOM 1219 N N . VAL A 1 158 ? 12.883 45.375 -3.682 1 68.31 158 VAL A N 1
ATOM 1220 C CA . VAL A 1 158 ? 13.75 46.125 -2.781 1 68.31 158 VAL A CA 1
ATOM 1221 C C . VAL A 1 158 ? 14.672 47.031 -3.59 1 68.31 158 VAL A C 1
ATOM 1223 O O . VAL A 1 158 ? 14.914 48.188 -3.207 1 68.31 158 VAL A O 1
ATOM 1226 N N . GLU A 1 159 ? 15.141 46.562 -4.656 1 69.31 159 GLU A N 1
ATOM 1227 C CA . GLU A 1 159 ? 16.016 47.344 -5.52 1 69.31 159 GLU A CA 1
ATOM 1228 C C . GLU A 1 159 ? 15.25 48.5 -6.168 1 69.31 159 GLU A C 1
ATOM 1230 O O . GLU A 1 159 ? 15.797 49.594 -6.336 1 69.31 159 GLU A O 1
ATOM 1235 N N . LEU A 1 160 ? 14.062 48.406 -6.426 1 69.44 160 LEU A N 1
ATOM 1236 C CA . LEU A 1 160 ? 13.234 49.438 -7.027 1 69.44 160 LEU A CA 1
ATOM 1237 C C . LEU A 1 160 ? 12.875 50.5 -5.996 1 69.44 160 LEU A C 1
ATOM 1239 O O . LEU A 1 160 ? 12.766 51.688 -6.336 1 69.44 160 LEU A O 1
ATOM 1243 N N . VAL A 1 161 ? 12.781 50.062 -4.828 1 67.75 161 VAL A N 1
ATOM 1244 C CA . VAL A 1 161 ? 12.438 51 -3.762 1 67.75 161 VAL A CA 1
ATOM 1245 C C . VAL A 1 161 ? 13.688 51.75 -3.311 1 67.75 161 VAL A C 1
ATOM 1247 O O . VAL A 1 161 ? 13.625 52.938 -3 1 67.75 161 VAL A O 1
ATOM 1250 N N . TYR A 1 162 ? 14.836 51.125 -3.219 1 62.78 162 TYR A N 1
ATOM 1251 C CA . TYR A 1 162 ? 16.062 51.75 -2.771 1 62.78 162 TYR A CA 1
ATOM 1252 C C . TYR A 1 162 ? 16.781 52.438 -3.938 1 62.78 162 TYR A C 1
ATOM 1254 O O . TYR A 1 162 ? 17.781 51.906 -4.438 1 62.78 162 TYR A O 1
ATOM 1262 N N . CYS A 1 163 ? 16.141 52.781 -4.984 1 53.97 163 CYS A N 1
ATOM 1263 C CA . CYS A 1 163 ? 16.828 53.625 -5.969 1 53.97 163 CYS A CA 1
ATOM 1264 C C . CYS A 1 163 ? 17.422 54.875 -5.32 1 53.97 163 CYS A C 1
ATOM 1266 O O . CYS A 1 163 ? 16.688 55.719 -4.789 1 53.97 163 CYS A O 1
ATOM 1268 N N . PRO A 1 164 ? 18.719 54.906 -5.023 1 55.5 164 PRO A N 1
ATOM 1269 C CA . PRO A 1 164 ? 19.359 56.125 -4.531 1 55.5 164 PRO A CA 1
ATOM 1270 C C . PRO A 1 164 ? 19.109 57.312 -5.434 1 55.5 164 PRO A C 1
ATOM 1272 O O . PRO A 1 164 ? 19.047 57.188 -6.66 1 55.5 164 PRO A O 1
ATOM 1275 N N . ARG A 1 165 ? 18.5 58.438 -4.957 1 50.66 165 ARG A N 1
ATOM 1276 C CA . ARG A 1 165 ? 18.562 59.75 -5.59 1 50.66 165 ARG A CA 1
ATOM 1277 C C . ARG A 1 165 ? 20 60.125 -5.906 1 50.66 165 ARG A C 1
ATOM 1279 O O . ARG A 1 165 ? 20.828 60.25 -5.004 1 50.66 165 ARG A O 1
ATOM 1286 N N . ARG A 1 166 ? 20.625 59.719 -7.004 1 52.25 166 ARG A N 1
ATOM 1287 C CA . ARG A 1 166 ? 21.859 60.375 -7.449 1 52.25 166 ARG A CA 1
ATOM 1288 C C . ARG A 1 166 ? 21.75 61.906 -7.324 1 52.25 166 ARG A C 1
ATOM 1290 O O . ARG A 1 166 ? 20.859 62.5 -7.91 1 52.25 166 ARG A O 1
ATOM 1297 N N . LYS A 1 167 ? 22.234 62.406 -6.234 1 48.91 167 LYS A N 1
ATOM 1298 C CA . LYS A 1 167 ? 22.562 63.844 -6.277 1 48.91 167 LYS A CA 1
ATOM 1299 C C . LYS A 1 167 ? 23.375 64.188 -7.523 1 48.91 167 LYS A C 1
ATOM 1301 O O . LYS A 1 167 ? 24.422 63.594 -7.766 1 48.91 167 LYS A O 1
ATOM 1306 N N . THR A 1 168 ? 22.781 64.5 -8.57 1 45.69 168 THR A N 1
ATOM 1307 C CA . THR A 1 168 ? 23.438 65.375 -9.578 1 45.69 168 THR A CA 1
ATOM 1308 C C . THR A 1 168 ? 24.125 66.562 -8.93 1 45.69 168 THR A C 1
ATOM 1310 O O . THR A 1 168 ? 23.469 67.438 -8.336 1 45.69 168 THR A O 1
ATOM 1313 N N . SER A 1 169 ? 25.328 66.25 -8.328 1 37.03 169 SER A N 1
ATOM 1314 C CA . SER A 1 169 ? 26.172 67.438 -8.508 1 37.03 169 SER A CA 1
ATOM 1315 C C . SER A 1 169 ? 26.5 67.625 -9.977 1 37.03 169 SER A C 1
ATOM 1317 O O . SER A 1 169 ? 26.641 66.688 -10.742 1 37.03 169 SER A O 1
ATOM 1319 N N . MET B 1 1 ? 4.152 -22.328 8.055 1 52.91 1 MET B N 1
ATOM 1320 C CA . MET B 1 1 ? 2.816 -22.922 8.031 1 52.91 1 MET B CA 1
ATOM 1321 C C . MET B 1 1 ? 1.831 -22.016 7.301 1 52.91 1 MET B C 1
ATOM 1323 O O . MET B 1 1 ? 1.14 -22.453 6.383 1 52.91 1 MET B O 1
ATOM 1327 N N . ALA B 1 2 ? 1.702 -20.719 7.664 1 57.84 2 ALA B N 1
ATOM 1328 C CA . ALA B 1 2 ? 0.764 -19.828 7 1 57.84 2 ALA B CA 1
ATOM 1329 C C . ALA B 1 2 ? 1.089 -19.688 5.516 1 57.84 2 ALA B C 1
ATOM 1331 O O . ALA B 1 2 ? 0.189 -19.703 4.672 1 57.84 2 ALA B O 1
ATOM 1332 N N . GLU B 1 3 ? 2.355 -19.656 5.207 1 68.5 3 GLU B N 1
ATOM 1333 C CA . GLU B 1 3 ? 2.83 -19.562 3.83 1 68.5 3 GLU B CA 1
ATOM 1334 C C . GLU B 1 3 ? 2.414 -20.781 3.018 1 68.5 3 GLU B C 1
ATOM 1336 O O . GLU B 1 3 ? 1.957 -20.656 1.881 1 68.5 3 GLU B O 1
ATOM 1341 N N . GLN B 1 4 ? 2.588 -21.922 3.646 1 66.88 4 GLN B N 1
ATOM 1342 C CA . GLN B 1 4 ? 2.244 -23.156 2.955 1 66.88 4 GLN B CA 1
ATOM 1343 C C . GLN B 1 4 ? 0.749 -23.219 2.66 1 66.88 4 GLN B C 1
ATOM 1345 O O . GLN B 1 4 ? 0.343 -23.656 1.579 1 66.88 4 GLN B O 1
ATOM 1350 N N . LYS B 1 5 ? -0.045 -22.828 3.604 1 67.19 5 LYS B N 1
ATOM 1351 C CA . LYS B 1 5 ? -1.493 -22.844 3.414 1 67.19 5 LYS B CA 1
ATOM 1352 C C . LYS B 1 5 ? -1.913 -21.859 2.318 1 67.19 5 LYS B C 1
ATOM 1354 O O . LYS B 1 5 ? -2.797 -22.172 1.514 1 67.19 5 LYS B O 1
ATOM 1359 N N . ALA B 1 6 ? -1.299 -20.734 2.256 1 69.56 6 ALA B N 1
ATOM 1360 C CA . ALA B 1 6 ? -1.606 -19.719 1.254 1 69.56 6 ALA B CA 1
ATOM 1361 C C . ALA B 1 6 ? -1.271 -20.219 -0.15 1 69.56 6 ALA B C 1
ATOM 1363 O O . ALA B 1 6 ? -1.989 -19.922 -1.107 1 69.56 6 ALA B O 1
ATOM 1364 N N . MET B 1 7 ? -0.325 -21.109 -0.246 1 72.38 7 MET B N 1
ATOM 1365 C CA . MET B 1 7 ? 0.176 -21.562 -1.537 1 72.38 7 MET B CA 1
ATOM 1366 C C . MET B 1 7 ? -0.64 -22.75 -2.045 1 72.38 7 MET B C 1
ATOM 1368 O O . MET B 1 7 ? -0.69 -23 -3.25 1 72.38 7 MET B O 1
ATOM 1372 N N . ALA B 1 8 ? -1.282 -23.391 -1.164 1 70.12 8 ALA B N 1
ATOM 1373 C CA . ALA B 1 8 ? -1.951 -24.656 -1.475 1 70.12 8 ALA B CA 1
ATOM 1374 C C . ALA B 1 8 ? -3.121 -24.438 -2.43 1 70.12 8 ALA B C 1
ATOM 1376 O O . ALA B 1 8 ? -3.523 -25.344 -3.15 1 70.12 8 ALA B O 1
ATOM 1377 N N . THR B 1 9 ? -3.59 -23.234 -2.553 1 73.12 9 THR B N 1
AT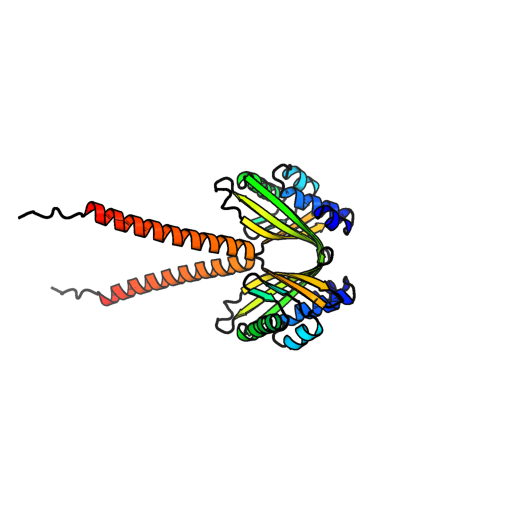OM 1378 C CA . THR B 1 9 ? -4.754 -22.953 -3.393 1 73.12 9 THR B CA 1
ATOM 1379 C C . THR B 1 9 ? -4.324 -22.594 -4.809 1 73.12 9 THR B C 1
ATOM 1381 O O . THR B 1 9 ? -5.152 -22.531 -5.719 1 73.12 9 THR B O 1
ATOM 1384 N N . LEU B 1 10 ? -3.037 -22.594 -4.984 1 83 10 LEU B N 1
ATOM 1385 C CA . LEU B 1 10 ? -2.523 -22.125 -6.27 1 83 10 LEU B CA 1
ATOM 1386 C C . LEU B 1 10 ? -2.082 -23.312 -7.129 1 83 10 LEU B C 1
ATOM 1388 O O . LEU B 1 10 ? -1.729 -24.375 -6.605 1 83 10 LEU B O 1
ATOM 1392 N N . GLY B 1 11 ? -2.236 -23.203 -8.398 1 85.69 11 GLY B N 1
ATOM 1393 C CA . GLY B 1 11 ? -1.636 -24.172 -9.297 1 85.69 11 GLY B CA 1
ATOM 1394 C C . GLY B 1 11 ? -0.126 -24.266 -9.172 1 85.69 11 GLY B C 1
ATOM 1395 O O . GLY B 1 11 ? 0.5 -23.375 -8.578 1 85.69 11 GLY B O 1
ATOM 1396 N N . ASP B 1 12 ? 0.458 -25.281 -9.703 1 89.38 12 ASP B N 1
ATOM 1397 C CA . ASP B 1 12 ? 1.884 -25.578 -9.57 1 89.38 12 ASP B CA 1
ATOM 1398 C C . ASP B 1 12 ? 2.727 -24.422 -10.125 1 89.38 12 ASP B C 1
ATOM 1400 O O . ASP B 1 12 ? 3.707 -24.016 -9.5 1 89.38 12 ASP B O 1
ATOM 1404 N N . GLU B 1 13 ? 2.363 -23.906 -11.297 1 90.56 13 GLU B N 1
ATOM 1405 C CA . GLU B 1 13 ? 3.117 -22.828 -11.914 1 90.56 13 GLU B CA 1
ATOM 1406 C C . GLU B 1 13 ? 3.096 -21.562 -11.047 1 90.56 13 GLU B C 1
ATOM 1408 O O . GLU B 1 13 ? 4.137 -20.953 -10.812 1 90.56 13 GLU B O 1
ATOM 1413 N N . HIS B 1 14 ? 1.924 -21.234 -10.555 1 91.94 14 HIS B N 1
ATOM 1414 C CA . HIS B 1 14 ? 1.771 -20.047 -9.719 1 91.94 14 HIS B CA 1
ATOM 1415 C C . HIS B 1 14 ? 2.512 -20.203 -8.398 1 91.94 14 HIS B C 1
ATOM 1417 O O . HIS B 1 14 ? 3.043 -19.219 -7.859 1 91.94 14 HIS B O 1
ATOM 1423 N N . GLN B 1 15 ? 2.557 -21.406 -7.941 1 93.12 15 GLN B N 1
ATOM 1424 C CA . GLN B 1 15 ? 3.291 -21.672 -6.707 1 93.12 15 GLN B CA 1
ATOM 1425 C C . GLN B 1 15 ? 4.785 -21.438 -6.895 1 93.12 15 GLN B C 1
ATOM 1427 O O . GLN B 1 15 ? 5.445 -20.875 -6.027 1 93.12 15 GLN B O 1
ATOM 1432 N N . ARG B 1 16 ? 5.246 -21.891 -8 1 94.88 16 ARG B N 1
ATOM 1433 C CA . ARG B 1 16 ? 6.664 -21.734 -8.297 1 94.88 16 ARG B CA 1
ATOM 1434 C C . ARG B 1 16 ? 7.031 -20.25 -8.414 1 94.88 16 ARG B C 1
ATOM 1436 O O . ARG B 1 16 ? 8.062 -19.828 -7.887 1 94.88 16 ARG B O 1
ATOM 1443 N N . LEU B 1 17 ? 6.188 -19.516 -9.086 1 96.44 17 LEU B N 1
ATOM 1444 C CA . LEU B 1 17 ? 6.418 -18.078 -9.25 1 96.44 17 LEU B CA 1
ATOM 1445 C C . LEU B 1 17 ? 6.398 -17.359 -7.902 1 96.44 17 LEU B C 1
ATOM 1447 O O . LEU B 1 17 ? 7.277 -16.547 -7.613 1 96.44 17 LEU B O 1
ATOM 1451 N N . ALA B 1 18 ? 5.41 -17.719 -7.078 1 96.31 18 ALA B N 1
ATOM 1452 C CA . ALA B 1 18 ? 5.266 -17.094 -5.766 1 96.31 18 ALA B CA 1
ATOM 1453 C C . ALA B 1 18 ? 6.461 -17.422 -4.871 1 96.31 18 ALA B C 1
ATOM 1455 O O . ALA B 1 18 ? 6.996 -16.547 -4.191 1 96.31 18 ALA B O 1
ATOM 1456 N N . LYS B 1 19 ? 6.855 -18.641 -4.902 1 96.19 19 LYS B N 1
ATOM 1457 C CA . LYS B 1 19 ? 7.992 -19.062 -4.09 1 96.19 19 LYS B CA 1
ATOM 1458 C C . LYS B 1 19 ? 9.273 -18.344 -4.516 1 96.19 19 LYS B C 1
ATOM 1460 O O . LYS B 1 19 ? 10.062 -17.922 -3.672 1 96.19 19 LYS B O 1
ATOM 1465 N N . ALA B 1 20 ? 9.445 -18.234 -5.77 1 97.56 20 ALA B N 1
ATOM 1466 C CA . ALA B 1 20 ? 10.625 -17.547 -6.297 1 97.56 20 ALA B CA 1
ATOM 1467 C C . ALA B 1 20 ? 10.648 -16.094 -5.836 1 97.56 20 ALA B C 1
ATOM 1469 O O . ALA B 1 20 ? 11.664 -15.617 -5.316 1 97.56 20 ALA B O 1
ATOM 1470 N N . ALA B 1 21 ? 9.523 -15.406 -5.98 1 97.94 21 ALA B N 1
ATOM 1471 C CA . ALA B 1 21 ? 9.461 -14 -5.609 1 97.94 21 ALA B CA 1
ATOM 1472 C C . ALA B 1 21 ? 9.68 -13.812 -4.109 1 97.94 21 ALA B C 1
ATOM 1474 O O . ALA B 1 21 ? 10.43 -12.93 -3.691 1 97.94 21 ALA B O 1
ATOM 1475 N N . CYS B 1 22 ? 9.055 -14.648 -3.301 1 97.25 22 CYS B N 1
ATOM 1476 C CA . CYS B 1 22 ? 9.18 -14.555 -1.851 1 97.25 22 CYS B CA 1
ATOM 1477 C C . CYS B 1 22 ? 10.609 -14.828 -1.407 1 97.25 22 CYS B C 1
ATOM 1479 O O . CYS B 1 22 ? 11.117 -14.172 -0.496 1 97.25 22 CYS B O 1
ATOM 1481 N N . SER B 1 23 ? 11.281 -15.734 -2.098 1 97.5 23 SER B N 1
ATOM 1482 C CA . SER B 1 23 ? 12.625 -16.141 -1.703 1 97.5 23 SER B CA 1
ATOM 1483 C C . SER B 1 23 ? 13.625 -14.992 -1.901 1 97.5 23 SER B C 1
ATOM 1485 O O . SER B 1 23 ? 14.672 -14.969 -1.259 1 97.5 23 SER B O 1
ATOM 1487 N N . LEU B 1 24 ? 13.32 -14.062 -2.74 1 97.94 24 LEU B N 1
ATOM 1488 C CA . LEU B 1 24 ? 14.211 -12.945 -3.039 1 97.94 24 LEU B CA 1
ATOM 1489 C C . LEU B 1 24 ? 14.383 -12.047 -1.819 1 97.94 24 LEU B C 1
ATOM 1491 O O . LEU B 1 24 ? 15.344 -11.289 -1.734 1 97.94 24 LEU B O 1
ATOM 1495 N N . TYR B 1 25 ? 13.484 -12.117 -0.878 1 97.81 25 TYR B N 1
ATOM 1496 C CA . TYR B 1 25 ? 13.539 -11.258 0.298 1 97.81 25 TYR B CA 1
ATOM 1497 C C . TYR B 1 25 ? 14.242 -11.953 1.454 1 97.81 25 TYR B C 1
ATOM 1499 O O . TYR B 1 25 ? 14.398 -11.383 2.535 1 97.81 25 TYR B O 1
ATOM 1507 N N . ASP B 1 26 ? 14.594 -13.195 1.218 1 96.88 26 ASP B N 1
ATOM 1508 C CA . ASP B 1 26 ? 15.484 -13.906 2.129 1 96.88 26 ASP B CA 1
ATOM 1509 C C . ASP B 1 26 ? 16.938 -13.594 1.825 1 96.88 26 ASP B C 1
ATOM 1511 O O . ASP B 1 26 ? 17.453 -13.945 0.76 1 96.88 26 ASP B O 1
ATOM 1515 N N . LEU B 1 27 ? 17.609 -12.992 2.75 1 96.31 27 LEU B N 1
ATOM 1516 C CA . LEU B 1 27 ? 18.969 -12.484 2.543 1 96.31 27 LEU B CA 1
ATOM 1517 C C . LEU B 1 27 ? 19.953 -13.625 2.387 1 96.31 27 LEU B C 1
ATOM 1519 O O . LEU B 1 27 ? 21.094 -13.414 1.957 1 96.31 27 LEU B O 1
ATOM 1523 N N . GLN B 1 28 ? 19.594 -14.844 2.672 1 95.69 28 GLN B N 1
ATOM 1524 C CA . GLN B 1 28 ? 20.469 -16 2.582 1 95.69 28 GLN B CA 1
ATOM 1525 C C . GLN B 1 28 ? 20.359 -16.672 1.209 1 95.69 28 GLN B C 1
ATOM 1527 O O . GLN B 1 28 ? 21.172 -17.531 0.873 1 95.69 28 GLN B O 1
ATOM 1532 N N . VAL B 1 29 ? 19.422 -16.297 0.485 1 96.44 29 VAL B N 1
ATOM 1533 C CA . VAL B 1 29 ? 19.172 -16.906 -0.816 1 96.44 29 VAL B CA 1
ATOM 1534 C C . VAL B 1 29 ? 20.047 -16.234 -1.877 1 96.44 29 VAL B C 1
ATOM 1536 O O . VAL B 1 29 ? 20.266 -15.023 -1.833 1 96.44 29 VAL B O 1
ATOM 1539 N N . ASP B 1 30 ? 20.516 -17.031 -2.805 1 97.81 30 ASP B N 1
ATOM 1540 C CA . ASP B 1 30 ? 21.172 -16.5 -3.988 1 97.81 30 ASP B CA 1
ATOM 1541 C C . ASP B 1 30 ? 20.172 -15.867 -4.949 1 97.81 30 ASP B C 1
ATOM 1543 O O . ASP B 1 30 ? 19.672 -16.531 -5.855 1 97.81 30 ASP B O 1
ATOM 1547 N N . SER B 1 31 ? 20.016 -14.547 -4.766 1 97.69 31 SER B N 1
ATOM 1548 C CA . SER B 1 31 ? 18.984 -13.836 -5.523 1 97.69 31 SER B CA 1
ATOM 1549 C C . SER B 1 31 ? 19.281 -13.859 -7.016 1 97.69 31 SER B C 1
ATOM 1551 O O . SER B 1 31 ? 18.375 -13.906 -7.84 1 97.69 31 SER B O 1
ATOM 1553 N N . ASP B 1 32 ? 20.547 -13.836 -7.371 1 98.25 32 ASP B N 1
ATOM 1554 C CA . ASP B 1 32 ? 20.906 -13.875 -8.781 1 98.25 32 ASP B CA 1
ATOM 1555 C C . ASP B 1 32 ? 20.422 -15.164 -9.438 1 98.25 32 ASP B C 1
ATOM 1557 O O . ASP B 1 32 ? 19.875 -15.141 -10.547 1 98.25 32 ASP B O 1
ATOM 1561 N N . ALA B 1 33 ? 20.609 -16.219 -8.773 1 98.56 33 ALA B N 1
ATOM 1562 C CA . ALA B 1 33 ? 20.203 -17.516 -9.305 1 98.56 33 ALA B CA 1
ATOM 1563 C C . ALA B 1 33 ? 18.688 -17.578 -9.492 1 98.56 33 ALA B C 1
ATOM 1565 O O . ALA B 1 33 ? 18.203 -18.125 -10.484 1 98.56 33 ALA B O 1
ATOM 1566 N N . VAL B 1 34 ? 17.984 -17.031 -8.547 1 98.5 34 VAL B N 1
ATOM 1567 C CA . VAL B 1 34 ? 16.531 -17.031 -8.617 1 98.5 34 VAL B CA 1
ATOM 1568 C C . VAL B 1 34 ? 16.078 -16.188 -9.812 1 98.5 34 VAL B C 1
ATOM 1570 O O . VAL B 1 34 ? 15.227 -16.625 -10.602 1 98.5 34 VAL B O 1
ATOM 1573 N N . VAL B 1 35 ? 16.609 -14.984 -9.984 1 98.62 35 VAL B N 1
ATOM 1574 C CA . VAL B 1 35 ? 16.234 -14.102 -11.086 1 98.62 35 VAL B CA 1
ATOM 1575 C C . VAL B 1 35 ? 16.578 -14.758 -12.422 1 98.62 35 VAL B C 1
ATOM 1577 O O . VAL B 1 35 ? 15.773 -14.742 -13.352 1 98.62 35 VAL B O 1
ATOM 1580 N N . ASP B 1 36 ? 17.719 -15.406 -12.523 1 98.31 36 ASP B N 1
ATOM 1581 C CA . ASP B 1 36 ? 18.156 -16.047 -13.758 1 98.31 36 ASP B CA 1
ATOM 1582 C C . ASP B 1 36 ? 17.188 -17.172 -14.164 1 98.31 36 ASP B C 1
ATOM 1584 O O . ASP B 1 36 ? 16.906 -17.344 -15.352 1 98.31 36 ASP B O 1
ATOM 1588 N N . SER B 1 37 ? 16.703 -17.828 -13.227 1 98.06 37 SER B N 1
ATOM 1589 C CA . SER B 1 37 ? 15.914 -19.031 -13.531 1 98.06 37 SER B CA 1
ATOM 1590 C C . SER B 1 37 ? 14.43 -18.688 -13.664 1 98.06 37 SER B C 1
ATOM 1592 O O . SER B 1 37 ? 13.711 -19.344 -14.43 1 98.06 37 SER B O 1
ATOM 1594 N N . MET B 1 38 ? 14.016 -17.625 -12.992 1 98.56 38 MET B N 1
ATOM 1595 C CA . MET B 1 38 ? 12.562 -17.484 -12.844 1 98.56 38 MET B CA 1
ATOM 1596 C C . MET B 1 38 ? 12.07 -16.219 -13.531 1 98.56 38 MET B C 1
ATOM 1598 O O . MET B 1 38 ? 10.867 -16.031 -13.711 1 98.56 38 MET B O 1
ATOM 1602 N N . TYR B 1 39 ? 12.906 -15.328 -13.914 1 98.69 39 TYR B N 1
ATOM 1603 C CA . TYR B 1 39 ? 12.484 -14.062 -14.508 1 98.69 39 TYR B CA 1
ATOM 1604 C C . TYR B 1 39 ? 12.75 -14.047 -16 1 98.69 39 TYR B C 1
ATOM 1606 O O . TYR B 1 39 ? 13.75 -14.617 -16.469 1 98.69 39 TYR B O 1
ATOM 1614 N N . ALA B 1 40 ? 11.914 -13.477 -16.781 1 98.31 40 ALA B N 1
ATOM 1615 C CA . ALA B 1 40 ? 12.109 -13.273 -18.219 1 98.31 40 ALA B CA 1
ATOM 1616 C C . ALA B 1 40 ? 13.219 -12.25 -18.469 1 98.31 40 ALA B C 1
ATOM 1618 O O . ALA B 1 40 ? 13.5 -11.406 -17.625 1 98.31 40 ALA B O 1
ATOM 1619 N N . SER B 1 41 ? 13.773 -12.266 -19.578 1 97.44 41 SER B N 1
ATOM 1620 C CA . SER B 1 41 ? 14.859 -11.359 -19.922 1 97.44 41 SER B CA 1
ATOM 1621 C C . SER B 1 41 ? 14.383 -9.906 -19.953 1 97.44 41 SER B C 1
ATOM 1623 O O . SER B 1 41 ? 15.148 -8.992 -19.625 1 97.44 41 SER B O 1
ATOM 1625 N N . SER B 1 42 ? 13.094 -9.75 -20.297 1 97.5 42 SER B N 1
ATOM 1626 C CA . SER B 1 42 ? 12.523 -8.414 -20.391 1 97.5 42 SER B CA 1
ATOM 1627 C C . SER B 1 42 ? 11.758 -8.055 -19.109 1 97.5 42 SER B C 1
ATOM 1629 O O . SER B 1 42 ? 10.82 -7.258 -19.156 1 97.5 42 SER B O 1
ATOM 1631 N N . CYS B 1 43 ? 12.133 -8.656 -18.047 1 98.44 43 CYS B N 1
ATOM 1632 C CA . CYS B 1 43 ? 11.414 -8.469 -16.797 1 98.44 43 CYS B CA 1
ATOM 1633 C C . CYS B 1 43 ? 11.57 -7.039 -16.281 1 98.44 43 CYS B C 1
ATOM 1635 O O . CYS B 1 43 ? 12.469 -6.316 -16.719 1 98.44 43 CYS B O 1
ATOM 1637 N N . LYS B 1 44 ? 10.648 -6.637 -15.5 1 98.62 44 LYS B N 1
ATOM 1638 C CA . LYS B 1 44 ? 10.664 -5.344 -14.82 1 98.62 44 LYS B CA 1
ATOM 1639 C C . LYS B 1 44 ? 10.344 -5.504 -13.336 1 98.62 44 LYS B C 1
ATOM 1641 O O . LYS B 1 44 ? 9.547 -6.363 -12.953 1 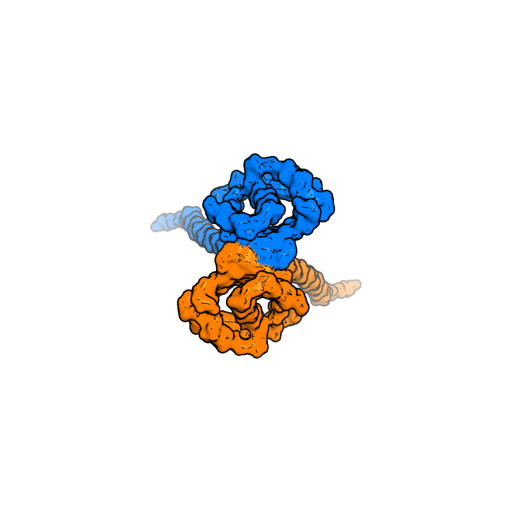98.62 44 LYS B O 1
ATOM 1646 N N . PHE B 1 45 ? 11.055 -4.738 -12.523 1 98.56 45 PHE B N 1
ATOM 1647 C CA . PHE B 1 45 ? 10.781 -4.633 -11.094 1 98.56 45 PHE B CA 1
ATOM 1648 C C . PHE B 1 45 ? 10.414 -3.203 -10.719 1 98.56 45 PHE B C 1
ATOM 1650 O O . PHE B 1 45 ? 11.039 -2.252 -11.195 1 98.56 45 PHE B O 1
ATOM 1657 N N . SER B 1 46 ? 9.344 -3.143 -9.922 1 97.69 46 SER B N 1
ATOM 1658 C CA . SER B 1 46 ? 8.953 -1.821 -9.438 1 97.69 46 SER B CA 1
ATOM 1659 C C . SER B 1 46 ? 8.578 -1.864 -7.965 1 97.69 46 SER B C 1
ATOM 1661 O O . SER B 1 46 ? 7.891 -2.787 -7.52 1 97.69 46 SER B O 1
ATOM 1663 N N . ASP B 1 47 ? 9.133 -0.967 -7.199 1 96.19 47 ASP B N 1
ATOM 1664 C CA . ASP B 1 47 ? 8.656 -0.621 -5.867 1 96.19 47 ASP B CA 1
ATOM 1665 C C . ASP B 1 47 ? 8.555 0.893 -5.695 1 96.19 47 ASP B C 1
ATOM 1667 O O . ASP B 1 47 ? 8.766 1.646 -6.648 1 96.19 47 ASP B O 1
ATOM 1671 N N . PRO B 1 48 ? 8.117 1.383 -4.598 1 94 48 PRO B N 1
ATOM 1672 C CA . PRO B 1 48 ? 7.902 2.826 -4.477 1 94 48 PRO B CA 1
ATOM 1673 C C . PRO B 1 48 ? 9.18 3.635 -4.707 1 94 48 PRO B C 1
ATOM 1675 O O . PRO B 1 48 ? 9.109 4.828 -5.012 1 94 48 PRO B O 1
ATOM 1678 N N . LEU B 1 49 ? 10.328 3.074 -4.633 1 92.31 49 LEU B N 1
ATOM 1679 C CA . LEU B 1 49 ? 11.586 3.816 -4.699 1 92.31 49 LEU B CA 1
ATOM 1680 C C . LEU B 1 49 ? 12.32 3.518 -5.996 1 92.31 49 LEU B C 1
ATOM 1682 O O . LEU B 1 49 ? 13.117 4.336 -6.469 1 92.31 49 LEU B O 1
ATOM 1686 N N . VAL B 1 50 ? 12.023 2.369 -6.512 1 94.38 50 VAL B N 1
ATOM 1687 C CA . VAL B 1 50 ? 12.906 1.854 -7.555 1 94.38 50 VAL B CA 1
ATOM 1688 C C . VAL B 1 50 ? 12.07 1.331 -8.719 1 94.38 50 VAL B C 1
ATOM 1690 O O . VAL B 1 50 ? 11.047 0.673 -8.516 1 94.38 50 VAL B O 1
ATOM 1693 N N . LEU B 1 51 ? 12.352 1.678 -9.906 1 95.94 51 LEU B N 1
ATOM 1694 C CA . LEU B 1 51 ? 11.859 1.097 -11.156 1 95.94 51 LEU B CA 1
ATOM 1695 C C . LEU B 1 51 ? 13.008 0.687 -12.062 1 95.94 51 LEU B C 1
ATOM 1697 O O . LEU B 1 51 ? 13.781 1.537 -12.516 1 95.94 51 LEU B O 1
ATOM 1701 N N . VAL B 1 52 ? 13.164 -0.613 -12.344 1 97.62 52 VAL B N 1
ATOM 1702 C CA . VAL B 1 52 ? 14.273 -1.094 -13.156 1 97.62 52 VAL B CA 1
ATOM 1703 C C . VAL B 1 52 ? 13.766 -2.121 -14.164 1 97.62 52 VAL B C 1
ATOM 1705 O O . VAL B 1 52 ? 12.711 -2.727 -13.969 1 97.62 52 VAL B O 1
ATOM 1708 N N . SER B 1 53 ? 14.508 -2.309 -15.211 1 98 53 SER B N 1
ATOM 1709 C CA . SER B 1 53 ? 14.18 -3.26 -16.266 1 98 53 SER B CA 1
ATOM 1710 C C . SER B 1 53 ? 15.391 -4.109 -16.641 1 98 53 SER B C 1
ATOM 1712 O O . SER B 1 53 ? 16.516 -3.609 -16.672 1 98 53 SER B O 1
ATOM 1714 N N . GLY B 1 54 ? 15.062 -5.348 -16.922 1 97.81 54 GLY B N 1
ATOM 1715 C CA . GLY B 1 54 ? 16.109 -6.273 -17.297 1 97.81 54 GLY B CA 1
ATOM 1716 C C . GLY B 1 54 ? 16.656 -7.07 -16.141 1 97.81 54 GLY B C 1
ATOM 1717 O O . GLY B 1 54 ? 16.703 -6.574 -15.008 1 97.81 54 GLY B O 1
ATOM 1718 N N . THR B 1 55 ? 17.109 -8.258 -16.438 1 98.38 55 THR B N 1
ATOM 1719 C CA . THR B 1 55 ? 17.547 -9.195 -15.398 1 98.38 55 THR B CA 1
ATOM 1720 C C . THR B 1 55 ? 18.719 -8.633 -14.609 1 98.38 55 THR B C 1
ATOM 1722 O O . THR B 1 55 ? 18.797 -8.789 -13.391 1 98.38 55 THR B O 1
ATOM 1725 N N . SER B 1 56 ? 19.625 -7.945 -15.266 1 98.38 56 SER B N 1
ATOM 1726 C CA . SER B 1 56 ? 20.797 -7.414 -14.594 1 98.38 56 SER B CA 1
ATOM 1727 C C . SER B 1 56 ? 20.422 -6.379 -13.539 1 98.38 56 SER B C 1
ATOM 1729 O O . SER B 1 56 ? 20.953 -6.387 -12.43 1 98.38 56 SER B O 1
ATOM 1731 N N . HIS B 1 57 ? 19.484 -5.574 -13.898 1 98.06 57 HIS B N 1
ATOM 1732 C CA . HIS B 1 57 ? 19.078 -4.516 -12.984 1 98.06 57 HIS B CA 1
ATOM 1733 C C . HIS B 1 57 ? 18.219 -5.066 -11.859 1 98.06 57 HIS B C 1
ATOM 1735 O O . HIS B 1 57 ? 18.297 -4.59 -10.719 1 98.06 57 HIS B O 1
ATOM 1741 N N . VAL B 1 58 ? 17.422 -6.043 -12.227 1 98.44 58 VAL B N 1
ATOM 1742 C CA . VAL B 1 58 ? 16.609 -6.676 -11.188 1 98.44 58 VAL B CA 1
ATOM 1743 C C . VAL B 1 58 ? 17.516 -7.402 -10.195 1 98.44 58 VAL B C 1
ATOM 1745 O O . VAL B 1 58 ? 17.312 -7.312 -8.984 1 98.44 58 VAL B O 1
ATOM 1748 N N . LYS B 1 59 ? 18.547 -8.055 -10.719 1 98.56 59 LYS B N 1
ATOM 1749 C CA . LYS B 1 59 ? 19.531 -8.695 -9.852 1 98.56 59 LYS B CA 1
ATOM 1750 C C . LYS B 1 59 ? 20.203 -7.684 -8.922 1 98.56 59 LYS B C 1
ATOM 1752 O O . LYS B 1 59 ? 20.328 -7.926 -7.719 1 98.56 59 LYS B O 1
ATOM 1757 N N . ALA B 1 60 ? 20.578 -6.574 -9.445 1 97.88 60 ALA B N 1
ATOM 1758 C CA . ALA B 1 60 ? 21.234 -5.531 -8.672 1 97.88 60 ALA B CA 1
ATOM 1759 C C . ALA B 1 60 ? 20.328 -5.023 -7.551 1 97.88 60 ALA B C 1
ATOM 1761 O O . ALA B 1 60 ? 20.797 -4.762 -6.438 1 97.88 60 ALA B O 1
ATOM 1762 N N . GLN B 1 61 ? 19.094 -4.914 -7.902 1 97.31 61 GLN B N 1
ATOM 1763 C CA . GLN B 1 61 ? 18.141 -4.434 -6.91 1 97.31 61 GLN B CA 1
ATOM 1764 C C . GLN B 1 61 ? 18.062 -5.383 -5.715 1 97.31 61 GLN B C 1
ATOM 1766 O O . GLN B 1 61 ? 18.109 -4.945 -4.566 1 97.31 61 GLN B O 1
ATOM 1771 N N . PHE B 1 62 ? 17.984 -6.625 -5.969 1 97.94 62 PHE B N 1
ATOM 1772 C CA . PHE B 1 62 ? 17.828 -7.559 -4.859 1 97.94 62 PHE B CA 1
ATOM 1773 C C . PHE B 1 62 ? 19.156 -7.785 -4.148 1 97.94 62 PHE B C 1
ATOM 1775 O O . PHE B 1 62 ? 19.172 -8.055 -2.945 1 97.94 62 PHE B O 1
ATOM 1782 N N . ARG B 1 63 ? 20.328 -7.574 -4.816 1 97.12 63 ARG B N 1
ATOM 1783 C CA . ARG B 1 63 ? 21.625 -7.559 -4.148 1 97.12 63 ARG B CA 1
ATOM 1784 C C . ARG B 1 63 ? 21.719 -6.402 -3.154 1 97.12 63 ARG B C 1
ATOM 1786 O O . ARG B 1 63 ? 22.312 -6.543 -2.086 1 97.12 63 ARG B O 1
ATOM 1793 N N . SER B 1 64 ? 21.125 -5.359 -3.559 1 96.69 64 SER B N 1
ATOM 1794 C CA . SER B 1 64 ? 21.219 -4.172 -2.713 1 96.69 64 SER B CA 1
ATOM 1795 C C . SER B 1 64 ? 20.547 -4.406 -1.361 1 96.69 64 SER B C 1
ATOM 1797 O O . SER B 1 64 ? 20.953 -3.814 -0.356 1 96.69 64 SER B O 1
ATOM 1799 N N . LEU B 1 65 ? 19.531 -5.277 -1.345 1 96.56 65 LEU B N 1
ATOM 1800 C CA . LEU B 1 65 ? 18.891 -5.578 -0.074 1 96.56 65 LEU B CA 1
ATOM 1801 C C . LEU B 1 65 ? 19.891 -6.133 0.933 1 96.56 65 LEU B C 1
ATOM 1803 O O . LEU B 1 65 ? 19.844 -5.777 2.113 1 96.56 65 LEU B O 1
ATOM 1807 N N . ARG B 1 66 ? 20.812 -6.93 0.443 1 94.38 66 ARG B N 1
ATOM 1808 C CA . ARG B 1 66 ? 21.828 -7.543 1.303 1 94.38 66 ARG B CA 1
ATOM 1809 C C . ARG B 1 66 ? 22.828 -6.5 1.807 1 94.38 66 ARG B C 1
ATOM 1811 O O . ARG B 1 66 ? 23.391 -6.656 2.885 1 94.38 66 ARG B O 1
ATOM 1818 N N . MET B 1 67 ? 22.953 -5.473 1.079 1 94.44 67 MET B N 1
ATOM 1819 C CA . MET B 1 67 ? 23.875 -4.406 1.46 1 94.44 67 MET B CA 1
ATOM 1820 C C . MET B 1 67 ? 23.219 -3.447 2.447 1 94.44 67 MET B C 1
ATOM 1822 O O . MET B 1 67 ? 23.891 -2.883 3.312 1 94.44 67 MET B O 1
ATOM 1826 N N . LEU B 1 68 ? 21.953 -3.352 2.385 1 95.06 68 LEU B N 1
ATOM 1827 C CA . LEU B 1 68 ? 21.281 -2.275 3.102 1 95.06 68 LEU B CA 1
ATOM 1828 C C . LEU B 1 68 ? 20.641 -2.795 4.387 1 95.06 68 LEU B C 1
ATOM 1830 O O . LEU B 1 68 ? 20.469 -2.039 5.348 1 95.06 68 LEU B O 1
ATOM 1834 N N . PHE B 1 69 ? 20.328 -4.102 4.367 1 96.88 69 PHE B N 1
ATOM 1835 C CA . PHE B 1 69 ? 19.547 -4.598 5.492 1 96.88 69 PHE B CA 1
ATOM 1836 C C . PHE B 1 69 ? 20.266 -5.762 6.172 1 96.88 69 PHE B C 1
ATOM 1838 O O . PHE B 1 69 ? 20.844 -6.617 5.504 1 96.88 69 PHE B O 1
ATOM 1845 N N . ARG B 1 70 ? 20.266 -5.762 7.504 1 95.69 70 ARG B N 1
ATOM 1846 C CA . ARG B 1 70 ? 20.859 -6.855 8.281 1 95.69 70 ARG B CA 1
ATOM 1847 C C . ARG B 1 70 ? 19.875 -8.023 8.391 1 95.69 70 ARG B C 1
ATOM 1849 O O . ARG B 1 70 ? 20.297 -9.18 8.438 1 95.69 70 ARG B O 1
ATOM 1856 N N . GLU B 1 71 ? 18.578 -7.617 8.391 1 96.12 71 GLU B N 1
ATOM 1857 C CA . GLU B 1 71 ? 17.516 -8.609 8.539 1 96.12 71 GLU B CA 1
ATOM 1858 C C . GLU B 1 71 ? 16.266 -8.188 7.777 1 96.12 71 GLU B C 1
ATOM 1860 O O . GLU B 1 71 ? 15.906 -7.012 7.766 1 96.12 71 GLU B O 1
ATOM 1865 N N . ILE B 1 72 ? 15.711 -9.141 7.094 1 97.19 72 ILE B N 1
ATOM 1866 C CA . ILE B 1 72 ? 14.391 -8.984 6.496 1 97.19 72 ILE B CA 1
ATOM 1867 C C . ILE B 1 72 ? 13.5 -10.156 6.898 1 97.19 72 ILE B C 1
ATOM 1869 O O . ILE B 1 72 ? 13.812 -11.312 6.613 1 97.19 72 ILE B O 1
ATOM 1873 N N . ASP B 1 73 ? 12.492 -9.891 7.629 1 96.19 73 ASP B N 1
ATOM 1874 C CA . ASP B 1 73 ? 11.484 -10.883 7.988 1 96.19 73 ASP B CA 1
ATOM 1875 C C . ASP B 1 73 ? 10.242 -10.75 7.113 1 96.19 73 ASP B C 1
ATOM 1877 O O . ASP B 1 73 ? 9.445 -9.828 7.297 1 96.19 73 ASP B O 1
ATOM 1881 N N . PHE B 1 74 ? 10.109 -11.617 6.164 1 96.19 74 PHE B N 1
ATOM 1882 C CA . PHE B 1 74 ? 9.031 -11.625 5.18 1 96.19 74 PHE B CA 1
ATOM 1883 C C . PHE B 1 74 ? 7.996 -12.695 5.523 1 96.19 74 PHE B C 1
ATOM 1885 O O . PHE B 1 74 ? 8.242 -13.883 5.328 1 96.19 74 PHE B O 1
ATOM 1892 N N . HIS B 1 75 ? 6.832 -12.297 5.977 1 95.19 75 HIS B N 1
ATOM 1893 C CA . HIS B 1 75 ? 5.77 -13.227 6.352 1 95.19 75 HIS B CA 1
ATOM 1894 C C . HIS B 1 75 ? 4.594 -13.133 5.383 1 95.19 75 HIS B C 1
ATOM 1896 O O . HIS B 1 75 ? 3.926 -12.094 5.309 1 95.19 75 HIS B O 1
ATOM 1902 N N . VAL B 1 76 ? 4.332 -14.227 4.746 1 94.88 76 VAL B N 1
ATOM 1903 C CA . VAL B 1 76 ? 3.238 -14.266 3.779 1 94.88 76 VAL B CA 1
ATOM 1904 C C . VAL B 1 76 ? 1.907 -14.43 4.508 1 94.88 76 VAL B C 1
ATOM 1906 O O . VAL B 1 76 ? 1.715 -15.391 5.25 1 94.88 76 VAL B O 1
ATOM 1909 N N . ASP B 1 77 ? 1.032 -13.5 4.289 1 93.75 77 ASP B N 1
ATOM 1910 C CA . ASP B 1 77 ? -0.285 -13.539 4.914 1 93.75 77 ASP B CA 1
ATOM 1911 C C . ASP B 1 77 ? -1.312 -14.195 3.994 1 93.75 77 ASP B C 1
ATOM 1913 O O . ASP B 1 77 ? -2.318 -14.734 4.461 1 93.75 77 ASP B O 1
ATOM 1917 N N . GLY B 1 78 ? -1.046 -14.102 2.709 1 92.56 78 GLY B N 1
ATOM 1918 C CA . GLY B 1 78 ? -1.946 -14.672 1.721 1 92.56 78 GLY B CA 1
ATOM 1919 C C . GLY B 1 78 ? -1.413 -14.586 0.304 1 92.56 78 GLY B C 1
ATOM 1920 O O . GLY B 1 78 ? -0.622 -13.688 -0.011 1 92.56 78 GLY B O 1
ATOM 1921 N N . ILE B 1 79 ? -1.855 -15.539 -0.493 1 94.06 79 ILE B N 1
ATOM 1922 C CA . ILE B 1 79 ? -1.519 -15.562 -1.912 1 94.06 79 ILE B CA 1
ATOM 1923 C C . ILE B 1 79 ? -2.766 -15.883 -2.732 1 94.06 79 ILE B C 1
ATOM 1925 O O . ILE B 1 79 ? -3.598 -16.703 -2.32 1 94.06 79 ILE B O 1
ATOM 1929 N N . GLY B 1 80 ? -2.861 -15.188 -3.883 1 91.25 80 GLY B N 1
ATOM 1930 C CA . GLY B 1 80 ? -3.994 -15.445 -4.758 1 91.25 80 GLY B CA 1
ATOM 1931 C C . GLY B 1 80 ? -3.818 -14.867 -6.148 1 91.25 80 GLY B C 1
ATOM 1932 O O . GLY B 1 80 ? -2.717 -14.461 -6.523 1 91.25 80 GLY B O 1
ATOM 1933 N N . LEU B 1 81 ? -4.934 -15.008 -6.852 1 90.5 81 LEU B N 1
ATOM 1934 C CA . LEU B 1 81 ? -4.91 -14.5 -8.219 1 90.5 81 LEU B CA 1
ATOM 1935 C C . LEU B 1 81 ? -5.801 -13.273 -8.367 1 90.5 81 LEU B C 1
ATOM 1937 O O . LEU B 1 81 ? -6.91 -13.242 -7.832 1 90.5 81 LEU B O 1
ATOM 1941 N N . LEU B 1 82 ? -5.227 -12.25 -8.945 1 89.56 82 LEU B N 1
ATOM 1942 C CA . LEU B 1 82 ? -5.953 -11.07 -9.414 1 89.56 82 LEU B CA 1
ATOM 1943 C C . LEU B 1 82 ? -6.066 -11.07 -10.93 1 89.56 82 LEU B C 1
ATOM 1945 O O . LEU B 1 82 ? -5.262 -10.43 -11.617 1 89.56 82 LEU B O 1
ATOM 1949 N N . GLY B 1 83 ? -7.16 -11.656 -11.398 1 82.5 83 GLY B N 1
ATOM 1950 C CA . GLY B 1 83 ? -7.16 -11.922 -12.828 1 82.5 83 GLY B CA 1
ATOM 1951 C C . GLY B 1 83 ? -6.059 -12.867 -13.258 1 82.5 83 GLY B C 1
ATOM 1952 O O . GLY B 1 83 ? -5.98 -14 -12.781 1 82.5 83 GLY B O 1
ATOM 1953 N N . GLU B 1 84 ? -5.145 -12.273 -14.055 1 85.38 84 GLU B N 1
ATOM 1954 C CA . GLU B 1 84 ? -4.059 -13.109 -14.562 1 85.38 84 GLU B CA 1
ATOM 1955 C C . GLU B 1 84 ? -2.787 -12.914 -13.742 1 85.38 84 GLU B C 1
ATOM 1957 O O . GLU B 1 84 ? -1.824 -13.672 -13.891 1 85.38 84 GLU B O 1
ATOM 1962 N N . LYS B 1 85 ? -2.865 -12.008 -12.836 1 92.81 85 LYS B N 1
ATOM 1963 C CA . LYS B 1 85 ? -1.676 -11.734 -12.039 1 92.81 85 LYS B CA 1
ATOM 1964 C C . LYS B 1 85 ? -1.742 -12.461 -10.695 1 92.81 85 LYS B C 1
ATOM 1966 O O . LYS B 1 85 ? -2.83 -12.734 -10.188 1 92.81 85 LYS B O 1
ATOM 1971 N N . LEU B 1 86 ? -0.577 -12.766 -10.227 1 95.19 86 LEU B N 1
ATOM 1972 C CA . LEU B 1 86 ? -0.46 -13.266 -8.859 1 95.19 86 LEU B CA 1
ATOM 1973 C C . LEU B 1 86 ? -0.32 -12.117 -7.867 1 95.19 86 LEU B C 1
ATOM 1975 O O . LEU B 1 86 ? 0.353 -11.125 -8.156 1 95.19 86 LEU B O 1
ATOM 1979 N N . VAL B 1 87 ? -0.97 -12.289 -6.758 1 95.75 87 VAL B N 1
ATOM 1980 C CA . VAL B 1 87 ? -0.832 -11.297 -5.699 1 95.75 87 VAL B CA 1
ATOM 1981 C C . VAL B 1 87 ? -0.415 -11.977 -4.402 1 95.75 87 VAL B C 1
ATOM 1983 O O . VAL B 1 87 ? -0.935 -13.039 -4.059 1 95.75 87 VAL B O 1
ATOM 1986 N N . ILE B 1 88 ? 0.583 -11.383 -3.742 1 96.56 88 ILE B N 1
ATOM 1987 C CA . ILE B 1 88 ? 1.096 -11.852 -2.457 1 96.56 88 ILE B CA 1
ATOM 1988 C C . ILE B 1 88 ? 0.941 -10.742 -1.413 1 96.56 88 ILE B C 1
ATOM 1990 O O . ILE B 1 88 ? 1.449 -9.633 -1.595 1 96.56 88 ILE B O 1
ATOM 1994 N N . GLU B 1 89 ? 0.199 -11.023 -0.415 1 97.06 89 GLU B N 1
ATOM 1995 C CA . GLU B 1 89 ? 0.155 -10.148 0.757 1 97.06 89 GLU B CA 1
ATOM 1996 C C . GLU B 1 89 ? 1.159 -10.602 1.815 1 97.06 89 GLU B C 1
ATOM 1998 O O . GLU B 1 89 ? 1.162 -11.766 2.221 1 97.06 89 GLU B O 1
ATOM 2003 N N . ALA B 1 90 ? 1.999 -9.633 2.217 1 96.94 90 ALA B N 1
ATOM 2004 C CA . ALA B 1 90 ? 3.01 -9.984 3.209 1 96.94 90 ALA B CA 1
ATOM 2005 C C . ALA B 1 90 ? 3.189 -8.867 4.23 1 96.94 90 ALA B C 1
ATOM 2007 O O . ALA B 1 90 ? 2.934 -7.695 3.934 1 96.94 90 ALA B O 1
ATOM 2008 N N . THR B 1 91 ? 3.443 -9.25 5.402 1 96.88 91 THR B N 1
ATOM 2009 C CA . THR B 1 91 ? 3.975 -8.344 6.41 1 96.88 91 THR B CA 1
ATOM 2010 C C . THR B 1 91 ? 5.496 -8.453 6.492 1 96.88 91 THR B C 1
ATOM 2012 O O . THR B 1 91 ? 6.031 -9.531 6.762 1 96.88 91 THR B O 1
ATOM 2015 N N . ILE B 1 92 ? 6.168 -7.344 6.242 1 97.25 92 ILE B N 1
ATOM 2016 C CA . ILE B 1 92 ? 7.625 -7.387 6.148 1 97.25 92 ILE B CA 1
ATOM 2017 C C . ILE B 1 92 ? 8.234 -6.48 7.215 1 97.25 92 ILE B C 1
ATOM 2019 O O . ILE B 1 92 ? 7.727 -5.391 7.48 1 97.25 92 ILE B O 1
ATOM 2023 N N . THR B 1 93 ? 9.266 -6.926 7.82 1 96.56 93 THR B N 1
ATOM 2024 C CA . THR B 1 93 ? 10.094 -6.121 8.711 1 96.56 93 THR B CA 1
ATOM 2025 C C . THR B 1 93 ? 11.5 -5.969 8.148 1 96.56 93 THR B C 1
ATOM 2027 O O . THR B 1 93 ? 12.195 -6.961 7.926 1 96.56 93 THR B O 1
ATOM 2030 N N . TYR B 1 94 ? 11.891 -4.742 7.895 1 95.81 94 TYR B N 1
ATOM 2031 C CA . TYR B 1 94 ? 13.234 -4.406 7.426 1 95.81 94 TYR B CA 1
ATOM 2032 C C . TYR B 1 94 ? 14.078 -3.846 8.562 1 95.81 94 TYR B C 1
ATOM 2034 O O . TYR B 1 94 ? 13.68 -2.887 9.227 1 95.81 94 TYR B O 1
ATOM 2042 N N . VAL B 1 95 ? 15.203 -4.379 8.742 1 95.25 95 VAL B N 1
ATOM 2043 C CA . VAL B 1 95 ? 16.141 -3.855 9.719 1 95.25 95 VAL B CA 1
ATOM 2044 C C . VAL B 1 95 ? 17.406 -3.346 9.008 1 95.25 95 VAL B C 1
ATOM 2046 O O . VAL B 1 95 ? 18.234 -4.137 8.562 1 95.25 95 VAL B O 1
ATOM 2049 N N . PRO B 1 96 ? 17.578 -2.064 9 1 94.38 96 PRO B N 1
ATOM 2050 C CA . PRO B 1 96 ? 18.734 -1.526 8.289 1 94.38 96 PRO B CA 1
ATOM 2051 C C . PRO B 1 96 ? 20.062 -1.851 8.992 1 94.38 96 PRO B C 1
ATOM 2053 O O . PRO B 1 96 ? 20.125 -1.859 10.227 1 94.38 96 PRO B O 1
ATOM 2056 N N . LYS B 1 97 ? 21.141 -2.051 8.203 1 93.94 97 LYS B N 1
ATOM 2057 C CA . LYS B 1 97 ? 22.453 -2.412 8.719 1 93.94 97 LYS B CA 1
ATOM 2058 C C . LYS B 1 97 ? 23.047 -1.279 9.555 1 93.94 97 LYS B C 1
ATOM 2060 O O . LYS B 1 97 ? 23.688 -1.524 10.586 1 93.94 97 LYS B O 1
ATOM 2065 N N . PHE B 1 98 ? 22.766 -0.064 9.266 1 89.38 98 PHE B N 1
ATOM 2066 C CA . PHE B 1 98 ? 23.469 1.055 9.875 1 89.38 98 PHE B CA 1
ATOM 2067 C C . PHE B 1 98 ? 22.625 1.729 10.938 1 89.38 98 PHE B C 1
ATOM 2069 O O . PHE B 1 98 ? 23 2.785 11.461 1 89.38 98 PHE B O 1
ATOM 2076 N N . MET B 1 99 ? 21.562 1.119 11.312 1 85.69 99 MET B N 1
ATOM 2077 C CA . MET B 1 99 ? 20.672 1.688 12.32 1 85.69 99 MET B CA 1
ATOM 2078 C C . MET B 1 99 ? 20.375 0.667 13.414 1 85.69 99 MET B C 1
ATOM 2080 O O . MET B 1 99 ? 20.484 -0.54 13.195 1 85.69 99 MET B O 1
ATOM 2084 N N . PRO B 1 100 ? 20.141 1.206 14.641 1 86.5 100 PRO B N 1
ATOM 2085 C CA . PRO B 1 100 ? 19.719 0.276 15.688 1 86.5 100 PRO B CA 1
ATOM 2086 C C . PRO B 1 100 ? 18.453 -0.501 15.32 1 86.5 100 PRO B C 1
ATOM 2088 O O . PRO B 1 100 ? 17.672 -0.052 14.484 1 86.5 100 PRO B O 1
ATOM 2091 N N . ARG B 1 101 ? 18.281 -1.668 15.898 1 87.56 101 ARG B N 1
ATOM 2092 C CA . ARG B 1 101 ? 17.141 -2.537 15.633 1 87.56 101 ARG B CA 1
ATOM 2093 C C . ARG B 1 101 ? 15.836 -1.831 15.945 1 87.56 101 ARG B C 1
ATOM 2095 O O . ARG B 1 101 ? 14.789 -2.156 15.375 1 87.56 101 ARG B O 1
ATOM 2102 N N . ALA B 1 102 ? 15.961 -0.887 16.828 1 81.56 102 ALA B N 1
ATOM 2103 C CA . ALA B 1 102 ? 14.773 -0.131 17.219 1 81.56 102 ALA B CA 1
ATOM 2104 C C . ALA B 1 102 ? 14.219 0.666 16.047 1 81.56 102 ALA B C 1
ATOM 2106 O O . ALA B 1 102 ? 13.047 1.061 16.047 1 81.56 102 ALA B O 1
ATOM 2107 N N . CYS B 1 103 ? 15.016 0.822 15.023 1 83.88 103 CYS B N 1
ATOM 2108 C CA . CYS B 1 103 ? 14.617 1.597 13.852 1 83.88 103 CYS B CA 1
ATOM 2109 C C . CYS B 1 103 ? 14.07 0.688 12.758 1 83.88 103 CYS B C 1
ATOM 2111 O O . CYS B 1 103 ? 13.945 1.106 11.602 1 83.88 103 CYS B O 1
ATOM 2113 N N . ALA B 1 104 ? 13.648 -0.47 13.125 1 91.94 104 ALA B N 1
ATOM 2114 C CA . ALA B 1 104 ? 13.078 -1.411 12.164 1 91.94 104 ALA B CA 1
ATOM 2115 C C . ALA B 1 104 ? 11.781 -0.869 11.562 1 91.94 104 ALA B C 1
ATOM 2117 O O . ALA B 1 104 ? 10.984 -0.253 12.266 1 91.94 104 ALA B O 1
ATOM 2118 N N . LEU B 1 105 ? 11.688 -1.072 10.25 1 93.38 105 LEU B N 1
ATOM 2119 C CA . LEU B 1 105 ? 10.484 -0.664 9.531 1 93.38 105 LEU B CA 1
ATOM 2120 C C . LEU B 1 105 ? 9.578 -1.863 9.258 1 93.38 105 LEU B C 1
ATOM 2122 O O . LEU B 1 105 ? 9.992 -2.814 8.586 1 93.38 105 LEU B O 1
ATOM 2126 N N . ARG B 1 106 ? 8.453 -1.89 9.836 1 94.81 106 ARG B N 1
ATOM 2127 C CA . ARG B 1 106 ? 7.453 -2.92 9.586 1 94.81 106 ARG B CA 1
ATOM 2128 C C . ARG B 1 106 ? 6.324 -2.383 8.711 1 94.81 106 ARG B C 1
ATOM 2130 O O . ARG B 1 106 ? 5.738 -1.341 9.016 1 94.81 106 ARG B O 1
ATOM 2137 N N . LEU B 1 107 ? 6.047 -3.035 7.625 1 96.19 107 LEU B N 1
ATOM 2138 C CA . LEU B 1 107 ? 4.98 -2.557 6.754 1 96.19 107 LEU B CA 1
ATOM 2139 C C . LEU B 1 107 ? 4.293 -3.719 6.043 1 96.19 107 LEU B C 1
ATOM 2141 O O . LEU B 1 107 ? 4.852 -4.816 5.961 1 96.19 107 LEU B O 1
ATOM 2145 N N . LYS B 1 108 ? 3.092 -3.488 5.668 1 97 108 LYS B N 1
ATOM 2146 C CA . LYS B 1 108 ? 2.377 -4.398 4.777 1 97 108 LYS B CA 1
ATOM 2147 C C . LYS B 1 108 ? 2.766 -4.168 3.322 1 97 108 LYS B C 1
ATOM 2149 O O . LYS B 1 108 ? 2.873 -3.021 2.877 1 97 108 LYS B O 1
ATOM 2154 N N . GLN B 1 109 ? 3.068 -5.211 2.621 1 97.81 109 GLN B N 1
ATOM 2155 C CA . GLN B 1 109 ? 3.461 -5.16 1.216 1 97.81 109 GLN B CA 1
ATOM 2156 C C . GLN B 1 109 ? 2.553 -6.043 0.36 1 97.81 109 GLN B C 1
ATOM 2158 O O . GLN B 1 109 ? 2.229 -7.168 0.745 1 97.81 109 GLN B O 1
ATOM 2163 N N . PHE B 1 110 ? 2.031 -5.543 -0.727 1 97.56 110 PHE B N 1
ATOM 2164 C CA . PHE B 1 110 ? 1.36 -6.32 -1.764 1 97.56 110 PHE B CA 1
ATOM 2165 C C . PHE B 1 110 ? 2.246 -6.457 -2.996 1 97.56 110 PHE B C 1
ATOM 2167 O O . PHE B 1 110 ? 2.592 -5.461 -3.635 1 97.56 110 PHE B O 1
ATOM 2174 N N . THR B 1 111 ? 2.674 -7.652 -3.273 1 98 111 THR B N 1
ATOM 2175 C CA . THR B 1 111 ? 3.471 -7.953 -4.457 1 98 111 THR B CA 1
ATOM 2176 C C . THR B 1 111 ? 2.592 -8.523 -5.566 1 98 111 THR B C 1
ATOM 2178 O O . THR B 1 111 ? 1.844 -9.477 -5.348 1 98 111 THR B O 1
ATOM 2181 N N . THR B 1 112 ? 2.59 -7.918 -6.719 1 97.62 112 THR B N 1
ATOM 2182 C CA . THR B 1 112 ? 1.896 -8.453 -7.883 1 97.62 112 THR B CA 1
ATOM 2183 C C . THR B 1 112 ? 2.893 -8.953 -8.922 1 97.62 112 THR B C 1
ATOM 2185 O O . THR B 1 112 ? 3.922 -8.32 -9.164 1 97.62 112 THR B O 1
ATOM 2188 N N . LEU B 1 113 ? 2.568 -10.148 -9.461 1 98.12 113 LEU B N 1
ATOM 2189 C CA . LEU B 1 113 ? 3.439 -10.773 -10.445 1 98.12 113 LEU B CA 1
ATOM 2190 C C . LEU B 1 113 ? 2.686 -11.047 -11.742 1 98.12 113 LEU B C 1
ATOM 2192 O O . LEU B 1 113 ? 1.628 -11.68 -11.734 1 98.12 113 LEU B O 1
ATOM 2196 N N . THR B 1 114 ? 3.141 -10.523 -12.812 1 97.62 114 THR B N 1
ATOM 2197 C CA . THR B 1 114 ? 2.719 -10.914 -14.156 1 97.62 114 THR B CA 1
ATOM 2198 C C . THR B 1 114 ? 3.748 -11.836 -14.797 1 97.62 114 THR B C 1
ATOM 2200 O O . THR B 1 114 ? 4.949 -11.578 -14.734 1 97.62 114 THR B O 1
ATOM 2203 N N . SER B 1 115 ? 3.258 -12.93 -15.328 1 96.62 115 SER B N 1
ATOM 2204 C CA . SER B 1 115 ? 4.188 -13.914 -15.875 1 96.62 115 SER B CA 1
ATOM 2205 C C . SER B 1 115 ? 3.9 -14.188 -17.344 1 96.62 115 SER B C 1
ATOM 2207 O O . SER B 1 115 ? 2.812 -13.883 -17.844 1 96.62 115 SER B O 1
ATOM 2209 N N . THR B 1 116 ? 4.859 -14.594 -18 1 93.88 116 THR B N 1
ATOM 2210 C CA . THR B 1 116 ? 4.801 -15.055 -19.391 1 93.88 116 THR B CA 1
ATOM 2211 C C . THR B 1 116 ? 5.641 -16.312 -19.578 1 93.88 116 THR B C 1
ATOM 2213 O O . THR B 1 116 ? 6.828 -16.328 -19.234 1 93.88 116 THR B O 1
ATOM 2216 N N . ALA B 1 117 ? 4.953 -17.422 -20.062 1 93.44 117 ALA B N 1
ATOM 2217 C CA . ALA B 1 117 ? 5.645 -18.688 -20.328 1 93.44 117 ALA B CA 1
ATOM 2218 C C . ALA B 1 117 ? 6.328 -19.219 -19.078 1 93.44 117 ALA B C 1
ATOM 2220 O O . ALA B 1 117 ? 7.488 -19.625 -19.109 1 93.44 117 ALA B O 1
ATOM 2221 N N . GLY B 1 118 ? 5.738 -18.969 -17.938 1 94.25 118 GLY B N 1
ATOM 2222 C CA . GLY B 1 118 ? 6.215 -19.562 -16.703 1 94.25 118 GLY B CA 1
ATOM 2223 C C . GLY B 1 118 ? 7.309 -18.75 -16.031 1 94.25 118 GLY B C 1
ATOM 2224 O O . GLY B 1 118 ? 7.934 -19.219 -15.07 1 94.25 118 GLY B O 1
ATOM 2225 N N . ARG B 1 119 ? 7.586 -17.562 -16.531 1 97.94 119 ARG B N 1
ATOM 2226 C CA . ARG B 1 119 ? 8.602 -16.688 -15.953 1 97.94 119 ARG B CA 1
ATOM 2227 C C . ARG B 1 119 ? 8 -15.328 -15.57 1 97.94 119 ARG B C 1
ATOM 2229 O O . ARG B 1 119 ? 7.031 -14.883 -16.172 1 97.94 119 ARG B O 1
ATOM 2236 N N . ILE B 1 120 ? 8.602 -14.711 -14.602 1 98.56 120 ILE B N 1
ATOM 2237 C CA . ILE B 1 120 ? 8.086 -13.438 -14.102 1 98.56 120 ILE B CA 1
ATOM 2238 C C . ILE B 1 120 ? 8.477 -12.32 -15.062 1 98.56 120 ILE B C 1
ATOM 2240 O O . ILE B 1 120 ? 9.656 -12.133 -15.367 1 98.56 120 ILE B O 1
ATOM 2244 N N . LEU B 1 121 ? 7.488 -11.688 -15.594 1 98.69 121 LEU B N 1
ATOM 2245 C CA . LEU B 1 121 ? 7.691 -10.547 -16.484 1 98.69 121 LEU B CA 1
ATOM 2246 C C . LEU B 1 121 ? 7.637 -9.234 -15.711 1 98.69 121 LEU B C 1
ATOM 2248 O O . LEU B 1 121 ? 8.469 -8.352 -15.93 1 98.69 121 LEU B O 1
ATOM 2252 N N . LEU B 1 122 ? 6.676 -9.086 -14.852 1 98.5 122 LEU B N 1
ATOM 2253 C CA . LEU B 1 122 ? 6.508 -7.891 -14.031 1 98.5 122 LEU B CA 1
ATOM 2254 C C . LEU B 1 122 ? 6.402 -8.25 -12.555 1 98.5 122 LEU B C 1
ATOM 2256 O O . LEU B 1 122 ? 5.59 -9.094 -12.172 1 98.5 122 LEU B O 1
ATOM 2260 N N . HIS B 1 123 ? 7.32 -7.707 -11.703 1 98.81 123 HIS B N 1
ATOM 2261 C CA . HIS B 1 123 ? 7.316 -7.793 -10.25 1 98.81 123 HIS B CA 1
ATOM 2262 C C . HIS B 1 123 ? 7.094 -6.422 -9.617 1 98.81 123 HIS B C 1
ATOM 2264 O O . HIS B 1 123 ? 7.984 -5.574 -9.633 1 98.81 123 HIS B O 1
ATOM 2270 N N . GLU B 1 124 ? 5.895 -6.227 -9.102 1 98.31 124 GLU B N 1
ATOM 2271 C CA . GLU B 1 124 ? 5.574 -4.938 -8.5 1 98.31 124 GLU B CA 1
ATOM 2272 C C . GLU B 1 124 ? 5.309 -5.07 -7.004 1 98.31 124 GLU B C 1
ATOM 2274 O O . GLU B 1 124 ? 4.418 -5.816 -6.59 1 98.31 124 GLU B O 1
ATOM 2279 N N . ASP B 1 125 ? 6.117 -4.355 -6.242 1 98.12 125 ASP B N 1
ATOM 2280 C CA . ASP B 1 125 ? 5.91 -4.277 -4.801 1 98.12 125 ASP B CA 1
ATOM 2281 C C . ASP B 1 125 ? 5.199 -2.98 -4.418 1 98.12 125 ASP B C 1
ATOM 2283 O O . ASP B 1 125 ? 5.707 -1.887 -4.676 1 98.12 125 ASP B O 1
ATOM 2287 N N . HIS B 1 126 ? 4.027 -3.113 -3.809 1 97.56 126 HIS B N 1
ATOM 2288 C CA . HIS B 1 126 ? 3.277 -1.978 -3.283 1 97.56 126 HIS B CA 1
ATOM 2289 C C . HIS B 1 126 ? 3.32 -1.947 -1.759 1 97.56 126 HIS B C 1
ATOM 2291 O O . HIS B 1 126 ? 2.836 -2.871 -1.101 1 97.56 126 HIS B O 1
ATOM 2297 N N . TRP B 1 127 ? 3.895 -0.87 -1.213 1 97.56 127 TRP B N 1
ATOM 2298 C CA . TRP B 1 127 ? 4.031 -0.737 0.234 1 97.56 127 TRP B CA 1
ATOM 2299 C C . TRP B 1 127 ? 2.863 0.052 0.819 1 97.56 127 TRP B C 1
ATOM 2301 O O . TRP B 1 127 ? 2.574 1.165 0.375 1 97.56 127 TRP B O 1
ATOM 2311 N N . SER B 1 128 ? 2.25 -0.517 1.791 1 96.75 128 SER B N 1
ATOM 2312 C CA . SER B 1 128 ? 1.235 0.247 2.51 1 96.75 128 SER B CA 1
ATOM 2313 C C . SER B 1 128 ? 1.853 1.432 3.246 1 96.75 128 SER B C 1
ATOM 2315 O O . SER B 1 128 ? 2.885 1.291 3.904 1 96.75 128 SER B O 1
ATOM 2317 N N . ILE B 1 129 ? 1.209 2.49 3.225 1 95.31 129 ILE B N 1
ATOM 2318 C CA . ILE B 1 129 ? 1.766 3.709 3.803 1 95.31 129 ILE B CA 1
ATOM 2319 C C . ILE B 1 129 ? 1.627 3.668 5.324 1 95.31 129 ILE B C 1
ATOM 2321 O O . ILE B 1 129 ? 2.32 4.398 6.035 1 95.31 129 ILE B O 1
ATOM 2325 N N . HIS B 1 130 ? 0.752 2.859 5.816 1 93.12 130 HIS B N 1
ATOM 2326 C CA . HIS B 1 130 ? 0.483 2.836 7.25 1 93.12 130 HIS B CA 1
ATOM 2327 C C . HIS B 1 130 ? 1.76 2.592 8.047 1 93.12 130 HIS B C 1
ATOM 2329 O O . HIS B 1 130 ? 2.07 3.342 8.977 1 93.12 130 HIS B O 1
ATOM 2335 N N . GLY B 1 131 ? 2.529 1.592 7.684 1 88.56 131 GLY B N 1
ATOM 2336 C CA . GLY B 1 131 ? 3.76 1.29 8.398 1 88.56 131 GLY B CA 1
ATOM 2337 C C . GLY B 1 131 ? 4.777 2.416 8.336 1 88.56 131 GLY B C 1
ATOM 2338 O O . GLY B 1 131 ? 5.473 2.68 9.32 1 88.56 131 GLY B O 1
ATOM 2339 N N . VAL B 1 132 ? 4.77 3.109 7.258 1 85.69 132 VAL B N 1
ATOM 2340 C CA . VAL B 1 132 ? 5.691 4.227 7.074 1 85.69 132 VAL B CA 1
ATOM 2341 C C . VAL B 1 132 ? 5.242 5.414 7.922 1 85.69 132 VAL B C 1
ATOM 2343 O O . VAL B 1 132 ? 6.062 6.055 8.586 1 85.69 132 VAL B O 1
ATOM 2346 N N . LEU B 1 133 ? 3.977 5.664 7.98 1 89.12 133 LEU B N 1
ATOM 2347 C CA . LEU B 1 133 ? 3.436 6.742 8.805 1 89.12 133 LEU B CA 1
ATOM 2348 C C . LEU B 1 133 ? 3.711 6.492 10.281 1 89.12 133 LEU B C 1
ATOM 2350 O O . LEU B 1 133 ? 4.078 7.414 11.016 1 89.12 133 LEU B O 1
ATOM 2354 N N . VAL B 1 134 ? 3.568 5.25 10.719 1 87.69 134 VAL B N 1
ATOM 2355 C CA . VAL B 1 134 ? 3.816 4.879 12.109 1 87.69 134 VAL B CA 1
ATOM 2356 C C . VAL B 1 134 ? 5.289 5.098 12.445 1 87.69 134 VAL B C 1
ATOM 2358 O O . VAL B 1 134 ? 5.617 5.621 13.516 1 87.69 134 VAL B O 1
ATOM 2361 N N . ALA B 1 135 ? 6.16 4.789 11.523 1 83.69 135 ALA B N 1
ATOM 2362 C CA . ALA B 1 135 ? 7.594 4.98 11.734 1 83.69 135 ALA B CA 1
ATOM 2363 C C . ALA B 1 135 ? 7.941 6.465 11.828 1 83.69 135 ALA B C 1
ATOM 2365 O O . ALA B 1 135 ? 8.68 6.883 12.719 1 83.69 135 ALA B O 1
ATOM 2366 N N . ILE B 1 136 ? 7.375 7.262 11 1 83.12 136 ILE B N 1
ATOM 2367 C CA . ILE B 1 136 ? 7.645 8.695 10.953 1 83.12 136 ILE B CA 1
ATOM 2368 C C . ILE B 1 136 ? 7.094 9.359 12.211 1 83.12 136 ILE B C 1
ATOM 2370 O O . ILE B 1 136 ? 7.773 10.18 12.836 1 83.12 136 ILE B O 1
ATOM 2374 N N . ALA B 1 137 ? 5.883 9.039 12.594 1 80.69 137 ALA B N 1
ATOM 2375 C CA . ALA B 1 137 ? 5.262 9.586 13.805 1 80.69 137 ALA B CA 1
ATOM 2376 C C . ALA B 1 137 ? 6.066 9.227 15.047 1 80.69 137 ALA B C 1
ATOM 2378 O O . ALA B 1 137 ? 6.246 10.055 15.938 1 80.69 137 ALA B O 1
ATOM 2379 N N . GLY B 1 138 ? 6.551 8.039 15.047 1 81.12 138 GLY B N 1
ATOM 2380 C CA . GLY B 1 138 ? 7.402 7.613 16.141 1 81.12 138 GLY B CA 1
ATOM 2381 C C . GLY B 1 138 ? 8.688 8.422 16.25 1 81.12 138 GLY B C 1
ATOM 2382 O O . GLY B 1 138 ? 9.047 8.867 17.344 1 81.12 138 GLY B O 1
ATOM 2383 N N . PHE B 1 139 ? 9.203 8.688 15.125 1 80.25 139 PHE B N 1
ATOM 2384 C CA . PHE B 1 139 ? 10.43 9.469 15.086 1 80.25 139 PHE B CA 1
ATOM 2385 C C . PHE B 1 139 ? 10.172 10.906 15.523 1 80.25 139 PHE B C 1
ATOM 2387 O O . PHE B 1 139 ? 10.984 11.5 16.234 1 80.25 139 PHE B O 1
ATOM 2394 N N . GLY B 1 140 ? 9.039 11.328 15.047 1 69 140 GLY B N 1
ATOM 2395 C CA . GLY B 1 140 ? 8.672 12.68 15.445 1 69 140 GLY B CA 1
ATOM 2396 C C . GLY B 1 140 ? 8.523 12.836 16.938 1 69 140 GLY B C 1
ATOM 2397 O O . GLY B 1 140 ? 9.062 13.773 17.531 1 69 140 GLY B O 1
ATOM 2398 N N . TRP B 1 141 ? 7.879 11.953 17.5 1 79.81 141 TRP B N 1
ATOM 2399 C CA . TRP B 1 141 ? 7.676 11.984 18.938 1 79.81 141 TRP B CA 1
ATOM 2400 C C . TRP B 1 141 ? 9 11.805 19.672 1 79.81 141 TRP B C 1
ATOM 2402 O O . TRP B 1 141 ? 9.273 12.523 20.641 1 79.81 141 TRP B O 1
ATOM 2412 N N . LEU B 1 142 ? 9.867 10.984 19.156 1 75.62 142 LEU B N 1
ATOM 2413 C CA . LEU B 1 142 ? 11.18 10.766 19.75 1 75.62 142 LEU B CA 1
ATOM 2414 C C . LEU B 1 142 ? 12.047 12.016 19.625 1 75.62 142 LEU B C 1
ATOM 2416 O O . LEU B 1 142 ? 12.695 12.43 20.578 1 75.62 142 LEU B O 1
ATOM 2420 N N . TYR B 1 143 ? 11.969 12.641 18.484 1 74.12 143 TYR B N 1
ATOM 2421 C CA . TYR B 1 143 ? 12.719 13.859 18.219 1 74.12 143 TYR B CA 1
ATOM 2422 C C . TYR B 1 143 ? 12.266 14.992 19.125 1 74.12 143 TYR B C 1
ATOM 2424 O O . TYR B 1 143 ? 13.094 15.688 19.719 1 74.12 143 TYR B O 1
ATOM 2432 N N . GLN B 1 144 ? 11 15.102 19.266 1 73.88 144 GLN B N 1
ATOM 2433 C CA . GLN B 1 144 ? 10.461 16.156 20.109 1 73.88 144 GLN B CA 1
ATOM 2434 C C . GLN B 1 144 ? 10.828 15.938 21.578 1 73.88 144 GLN B C 1
ATOM 2436 O O . GLN B 1 144 ? 11.195 16.875 22.281 1 73.88 144 GLN B O 1
ATOM 2441 N N . SER B 1 145 ? 10.766 14.742 21.969 1 79.81 145 SER B N 1
ATOM 2442 C CA . SER B 1 145 ? 11.133 14.414 23.344 1 79.81 145 SER B CA 1
ATOM 2443 C C . SER B 1 145 ? 12.617 14.664 23.594 1 79.81 145 SER B C 1
ATOM 2445 O O . SER B 1 145 ? 13 15.211 24.625 1 79.81 145 SER B O 1
ATOM 2447 N N . TRP B 1 146 ? 13.391 14.414 22.625 1 81.88 146 TRP B N 1
ATOM 2448 C CA . TRP B 1 146 ? 14.836 14.609 22.703 1 81.88 146 TRP B CA 1
ATOM 2449 C C . TRP B 1 146 ? 15.18 16.094 22.719 1 81.88 146 TRP B C 1
ATOM 2451 O O . TRP B 1 146 ? 16.016 16.531 23.516 1 81.88 146 TRP B O 1
ATOM 2461 N N . ARG B 1 147 ? 14.5 16.859 21.922 1 79.31 147 ARG B N 1
ATOM 2462 C CA . ARG B 1 147 ? 14.703 18.297 21.859 1 79.31 147 ARG B CA 1
ATOM 2463 C C . ARG B 1 147 ? 14.336 18.969 23.188 1 79.31 147 ARG B C 1
ATOM 2465 O O . ARG B 1 147 ? 15.047 19.859 23.641 1 79.31 147 ARG B O 1
ATOM 2472 N N . GLN B 1 148 ? 13.281 18.531 23.688 1 77.75 148 GLN B N 1
ATOM 2473 C CA . GLN B 1 148 ? 12.852 19.078 24.969 1 77.75 148 GLN B CA 1
ATOM 2474 C C . GLN B 1 148 ? 13.852 18.734 26.078 1 77.75 148 GLN B C 1
ATOM 2476 O O . GLN B 1 148 ? 14.172 19.594 26.906 1 77.75 148 GLN B O 1
ATOM 2481 N N . LEU B 1 149 ? 14.359 17.578 26.016 1 74.56 149 LEU B N 1
ATOM 2482 C CA . LEU B 1 149 ? 15.328 17.141 27.031 1 74.56 149 LEU B CA 1
ATOM 2483 C C . LEU B 1 149 ? 16.641 17.906 26.875 1 74.56 149 LEU B C 1
ATOM 2485 O O . LEU B 1 149 ? 17.203 18.391 27.875 1 74.56 149 LEU B O 1
ATOM 2489 N N . LEU B 1 150 ? 16.984 18.141 25.672 1 79.88 150 LEU B N 1
ATOM 2490 C CA . LEU B 1 150 ? 18.219 18.875 25.406 1 79.88 150 LEU B CA 1
ATOM 2491 C C . LEU B 1 150 ? 18.031 20.359 25.719 1 79.88 150 LEU B C 1
ATOM 2493 O O . LEU B 1 150 ? 18.969 21.016 26.188 1 79.88 150 LEU B O 1
ATOM 2497 N N . GLY B 1 151 ? 16.891 20.797 25.359 1 71.38 151 GLY B N 1
ATOM 2498 C CA . GLY B 1 151 ? 16.578 22.172 25.719 1 71.38 151 GLY B CA 1
ATOM 2499 C C . GLY B 1 151 ? 16.625 22.422 27.219 1 71.38 151 GLY B C 1
ATOM 2500 O O . GLY B 1 151 ? 17.219 23.391 27.672 1 71.38 151 GLY B O 1
ATOM 2501 N N . THR B 1 152 ? 16 21.594 27.969 1 73.56 152 THR B N 1
ATOM 2502 C CA . THR B 1 152 ? 16.016 21.703 29.438 1 73.56 152 THR B CA 1
ATOM 2503 C C . THR B 1 152 ? 17.438 21.562 29.969 1 73.56 152 THR B C 1
ATOM 2505 O O . THR B 1 152 ? 17.828 22.297 30.875 1 73.56 152 THR B O 1
ATOM 2508 N N . ALA B 1 153 ? 18.156 20.703 29.391 1 77.75 153 ALA B N 1
ATOM 2509 C CA . ALA B 1 153 ? 19.531 20.5 29.812 1 77.75 153 ALA B CA 1
ATOM 2510 C C . ALA B 1 153 ? 20.406 21.703 29.484 1 77.75 153 ALA B C 1
ATOM 2512 O O . ALA B 1 153 ? 21.234 22.125 30.297 1 77.75 153 ALA B O 1
ATOM 2513 N N . SER B 1 154 ? 20.109 22.219 28.297 1 79.88 154 SER B N 1
ATOM 2514 C CA . SER B 1 154 ? 20.875 23.391 27.922 1 79.88 154 SER B CA 1
ATOM 2515 C C . SER B 1 154 ? 20.547 24.578 28.812 1 79.88 154 SER B C 1
ATOM 2517 O O . SER B 1 154 ? 21.422 25.359 29.172 1 79.88 154 SER B O 1
ATOM 2519 N N . SER B 1 155 ? 19.375 24.797 29.188 1 71.44 155 SER B N 1
ATOM 2520 C CA . SER B 1 155 ? 18.969 25.859 30.109 1 71.44 155 SER B CA 1
ATOM 2521 C C . SER B 1 155 ? 19.594 25.672 31.484 1 71.44 155 SER B C 1
ATOM 2523 O O . SER B 1 155 ? 20.078 26.625 32.094 1 71.44 155 SER B O 1
ATOM 2525 N N . VAL B 1 156 ? 19.734 24.578 32 1 71.5 156 VAL B N 1
ATOM 2526 C CA . VAL B 1 156 ? 20.344 24.25 33.281 1 71.5 156 VAL B CA 1
ATOM 2527 C C . VAL B 1 156 ? 21.844 24.484 33.219 1 71.5 156 VAL B C 1
ATOM 2529 O O . VAL B 1 156 ? 22.438 25.031 34.156 1 71.5 156 VAL B O 1
ATOM 2532 N N . ALA B 1 157 ? 22.422 24.203 32.156 1 75.69 157 ALA B N 1
ATOM 2533 C CA . ALA B 1 157 ? 23.844 24.391 31.984 1 75.69 157 ALA B CA 1
ATOM 2534 C C . ALA B 1 157 ? 24.203 25.875 31.953 1 75.69 157 ALA B C 1
ATOM 2536 O O . ALA B 1 157 ? 25.203 26.297 32.562 1 75.69 157 ALA B O 1
ATOM 2537 N N . VAL B 1 158 ? 23.422 26.641 31.297 1 68.25 158 VAL B N 1
ATOM 2538 C CA . VAL B 1 158 ? 23.641 28.078 31.25 1 68.25 158 VAL B CA 1
ATOM 2539 C C . VAL B 1 158 ? 23.484 28.672 32.625 1 68.25 158 VAL B C 1
ATOM 2541 O O . VAL B 1 158 ? 24.25 29.562 33.031 1 68.25 158 VAL B O 1
ATOM 2544 N N . GLU B 1 159 ? 22.547 28.219 33.344 1 69.12 159 GLU B N 1
ATOM 2545 C CA . GLU B 1 159 ? 22.312 28.703 34.719 1 69.12 159 GLU B CA 1
ATOM 2546 C C . GLU B 1 159 ? 23.469 28.312 35.656 1 69.12 159 GLU B C 1
ATOM 2548 O O . GLU B 1 159 ? 23.844 29.062 36.531 1 69.12 159 GLU B O 1
ATOM 2553 N N . LEU B 1 160 ? 24.078 27.266 35.438 1 69.69 160 LEU B N 1
ATOM 2554 C CA . LEU B 1 160 ? 25.203 26.797 36.25 1 69.69 160 LEU B CA 1
ATOM 2555 C C . LEU B 1 160 ? 26.469 27.578 35.938 1 69.69 160 LEU B C 1
ATOM 2557 O O . LEU B 1 160 ? 27.297 27.844 36.812 1 69.69 160 LEU B O 1
ATOM 2561 N N . VAL B 1 161 ? 26.562 27.969 34.75 1 67.75 161 VAL B N 1
ATOM 2562 C CA . VAL B 1 161 ? 27.734 28.719 34.312 1 67.75 161 VAL B CA 1
ATOM 2563 C C . VAL B 1 161 ? 27.578 30.188 34.719 1 67.75 161 VAL B C 1
ATOM 2565 O O . VAL B 1 161 ? 28.562 30.844 35.094 1 67.75 161 VAL B O 1
ATOM 2568 N N . TYR B 1 162 ? 26.406 30.781 34.594 1 62.69 162 TYR B N 1
ATOM 2569 C CA . TYR B 1 162 ? 26.188 32.188 34.938 1 62.69 162 TYR B CA 1
ATOM 2570 C C . TYR B 1 162 ? 25.891 32.344 36.406 1 62.69 162 TYR B C 1
ATOM 2572 O O . TYR B 1 162 ? 24.734 32.562 36.812 1 62.69 162 TYR B O 1
ATOM 2580 N N . CYS B 1 163 ? 26.25 31.5 37.281 1 53.56 163 CYS B N 1
ATOM 2581 C CA . CYS B 1 163 ? 26.125 31.797 38.688 1 53.56 163 CYS B CA 1
ATOM 2582 C C . CYS B 1 163 ? 26.812 33.125 39.031 1 53.56 163 CYS B C 1
ATOM 2584 O O . CYS B 1 163 ? 28.016 33.281 38.875 1 53.56 163 CYS B O 1
ATOM 2586 N N . PRO B 1 164 ? 26.047 34.188 39.156 1 55.38 164 PRO B N 1
ATOM 2587 C CA . PRO B 1 164 ? 26.609 35.469 39.594 1 55.38 164 PRO B CA 1
ATOM 2588 C C . PRO B 1 164 ? 27.391 35.344 40.906 1 55.38 164 PRO B C 1
ATOM 2590 O O . PRO B 1 164 ? 27.016 34.594 41.781 1 55.38 164 PRO B O 1
ATOM 2593 N N . ARG B 1 165 ? 28.719 35.656 40.969 1 50.75 165 ARG B N 1
ATOM 2594 C CA . ARG B 1 165 ? 29.438 35.969 42.188 1 50.75 165 ARG B CA 1
ATOM 2595 C C . ARG B 1 165 ? 28.703 37 43.031 1 50.75 165 ARG B C 1
ATOM 2597 O O . ARG B 1 165 ? 28.547 38.156 42.594 1 50.75 165 ARG B O 1
ATOM 2604 N N . ARG B 1 166 ? 27.688 36.688 43.812 1 51.5 166 ARG B N 1
ATOM 2605 C CA . ARG B 1 166 ? 27.203 37.625 44.844 1 51.5 166 ARG B CA 1
ATOM 2606 C C . ARG B 1 166 ? 28.375 38.25 45.594 1 51.5 166 ARG B C 1
ATOM 2608 O O . ARG B 1 166 ? 29.188 37.531 46.188 1 51.5 166 ARG B O 1
ATOM 2615 N N . LYS B 1 167 ? 28.797 39.375 45.156 1 49.06 167 LYS B N 1
ATOM 2616 C CA . LYS B 1 167 ? 29.578 40.219 46.062 1 49.06 167 LYS B CA 1
ATOM 2617 C C . LYS B 1 167 ? 28.906 40.312 47.438 1 49.06 167 LYS B C 1
ATOM 2619 O O . LYS B 1 167 ? 27.734 40.719 47.531 1 49.06 167 LYS B O 1
ATOM 2624 N N . THR B 1 168 ? 29.188 39.5 48.344 1 47.03 168 THR B N 1
ATOM 2625 C CA . THR B 1 168 ? 29 39.781 49.75 1 47.03 168 THR B CA 1
ATOM 2626 C C . THR B 1 168 ? 29.531 41.188 50.094 1 47.03 168 THR B C 1
ATOM 2628 O O . THR B 1 168 ? 30.734 41.438 49.938 1 47.03 168 THR B O 1
ATOM 2631 N N . SER B 1 169 ? 28.641 42.188 49.844 1 37.59 169 SER B N 1
ATOM 2632 C CA . SER B 1 169 ? 28.906 43.219 50.812 1 37.59 169 SER B CA 1
ATOM 2633 C C . SER B 1 169 ? 28.594 42.75 52.219 1 37.59 169 SER B C 1
ATOM 2635 O O . SER B 1 169 ? 27.672 41.969 52.438 1 37.59 169 SER B O 1
#

Secondary structure (DSSP, 8-state):
-HHHHHHTTS-HHHHHHHHHHHHTT-TTS-HHHHHHHHEEEEEEEE-SS-EEESHHHHHHHHHHHHHHEEEEEEEEEEEEEETTEEEEEEEEEEEETTS-GGG-EEEEEEEEEEEETTEEEEEEEEEBHHHHHHHHHHHHHHHHHHHHHHHHHHHHHHHHH--------/-HHHHHHTTS-HHHHHHHHHHHHTT-TTS-HHHHHHHHEEEEEEEE-SS-EEESHHHHHHHHHHHHHHEEEEEEEEEEEEEETTEEEEEEEEEEEETTS-GGG-EEEEEEEEEEEETTEEEEEEEEEBHHHHHHHHHHHHHHHHHHHHHHHHHHHHHHHHH--------

Radius of gyration: 26.38 Å; Cα contacts (8 Å, |Δi|>4): 591; chains: 2; bounding box: 57×93×71 Å

pLDDT: mean 88.43, std 13.02, range [37.03, 98.81]